Protein AF-A0A7S2YZD9-F1 (afdb_monomer)

Structure (mmCIF, N/CA/C/O backbone):
data_AF-A0A7S2YZD9-F1
#
_entry.id   AF-A0A7S2YZD9-F1
#
loop_
_atom_site.group_PDB
_atom_site.id
_atom_site.type_symbol
_atom_site.label_atom_id
_atom_site.label_alt_id
_atom_site.label_comp_id
_atom_site.label_asym_id
_atom_site.label_entity_id
_atom_site.label_seq_id
_atom_site.pdbx_PDB_ins_code
_atom_site.Cartn_x
_atom_site.Cartn_y
_atom_site.Cartn_z
_atom_site.occupancy
_atom_site.B_iso_or_equiv
_atom_site.auth_seq_id
_atom_site.auth_comp_id
_atom_site.auth_asym_id
_atom_site.auth_atom_id
_atom_site.pdbx_PDB_model_num
ATOM 1 N N . LEU A 1 1 ? 18.498 16.459 27.347 1.00 39.06 1 LEU A N 1
ATOM 2 C CA . LEU A 1 1 ? 18.143 15.159 27.969 1.00 39.06 1 LEU A CA 1
ATOM 3 C C . LEU A 1 1 ? 16.843 15.215 28.801 1.00 39.06 1 LEU A C 1
ATOM 5 O O . LEU A 1 1 ? 16.684 14.431 29.719 1.00 39.06 1 LEU A O 1
ATOM 9 N N . ALA A 1 2 ? 15.862 16.059 28.439 1.00 30.95 2 ALA A N 1
ATOM 10 C CA . ALA A 1 2 ? 14.564 16.155 29.134 1.00 30.95 2 ALA A CA 1
ATOM 11 C C . ALA A 1 2 ? 13.358 16.258 28.168 1.00 30.95 2 ALA A C 1
ATOM 13 O O . ALA A 1 2 ? 12.317 16.791 28.525 1.00 30.95 2 ALA A O 1
ATOM 14 N N . ALA A 1 3 ? 13.496 15.770 26.928 1.00 28.44 3 ALA A N 1
ATOM 15 C CA . ALA A 1 3 ? 12.469 15.896 25.880 1.00 28.44 3 ALA A CA 1
ATOM 16 C C . ALA A 1 3 ? 12.046 14.552 25.248 1.00 28.44 3 ALA A C 1
ATOM 18 O O . ALA A 1 3 ? 11.412 14.538 24.201 1.00 28.44 3 ALA A O 1
ATOM 19 N N . LEU A 1 4 ? 12.397 13.415 25.865 1.00 31.14 4 LEU A N 1
ATOM 20 C CA . LEU A 1 4 ? 12.072 12.069 25.360 1.00 31.14 4 LEU A CA 1
ATOM 21 C C . LEU A 1 4 ? 11.075 11.292 26.241 1.00 31.14 4 LEU A C 1
ATOM 23 O O . LEU A 1 4 ? 10.784 10.140 25.953 1.00 31.14 4 LEU A O 1
ATOM 27 N N . SER A 1 5 ? 10.468 11.924 27.252 1.00 29.39 5 SER A N 1
ATOM 28 C CA . SER A 1 5 ? 9.347 11.342 28.017 1.00 29.39 5 SER A CA 1
ATOM 29 C C . SER A 1 5 ? 7.982 11.469 27.310 1.00 29.39 5 SER A C 1
ATOM 31 O O . SER A 1 5 ? 6.953 11.090 27.866 1.00 29.39 5 SER A O 1
ATOM 33 N N . SER A 1 6 ? 7.938 11.985 26.076 1.00 37.53 6 SER A N 1
ATOM 34 C CA . SER A 1 6 ? 6.682 12.381 25.424 1.00 37.53 6 SER A CA 1
ATOM 35 C C . SER A 1 6 ? 5.881 11.237 24.788 1.00 37.53 6 SER A C 1
ATOM 37 O O . SER A 1 6 ? 4.717 11.448 24.458 1.00 37.53 6 SER A O 1
ATOM 39 N N . ALA A 1 7 ? 6.421 10.020 24.667 1.00 31.28 7 ALA A N 1
ATOM 40 C CA . ALA A 1 7 ? 5.633 8.880 24.178 1.00 31.28 7 ALA A CA 1
ATOM 41 C C . ALA A 1 7 ? 4.557 8.446 25.197 1.00 31.28 7 ALA A C 1
ATOM 43 O O . ALA A 1 7 ? 3.438 8.117 24.814 1.00 31.28 7 ALA A O 1
ATOM 44 N N . ALA A 1 8 ? 4.839 8.576 26.501 1.00 32.03 8 ALA A N 1
ATOM 45 C CA . ALA A 1 8 ? 3.837 8.421 27.560 1.00 32.03 8 ALA A CA 1
ATOM 46 C C . ALA A 1 8 ? 2.890 9.638 27.665 1.00 32.03 8 ALA A C 1
ATOM 48 O O . ALA A 1 8 ? 1.758 9.514 28.130 1.00 32.03 8 ALA A O 1
ATOM 49 N N . ALA A 1 9 ? 3.312 10.815 27.186 1.00 31.66 9 ALA A N 1
ATOM 50 C CA . ALA A 1 9 ? 2.505 12.038 27.220 1.00 31.66 9 ALA A CA 1
ATOM 51 C C . ALA A 1 9 ? 1.415 12.087 26.132 1.00 31.66 9 ALA A C 1
ATOM 53 O O . ALA A 1 9 ? 0.401 12.762 26.319 1.00 31.66 9 ALA A O 1
ATOM 54 N N . VAL A 1 10 ? 1.562 11.337 25.033 1.00 35.22 10 VAL A N 1
ATOM 55 C CA . VAL A 1 10 ? 0.494 11.197 24.023 1.00 35.22 10 VAL A CA 1
ATOM 56 C C . VAL A 1 10 ? -0.712 10.440 24.599 1.00 35.22 10 VAL A C 1
ATOM 58 O O . VAL A 1 10 ? -1.848 10.766 24.263 1.00 35.22 10 VAL A O 1
ATOM 61 N N . SER A 1 11 ? -0.496 9.548 25.575 1.00 30.84 11 SER A N 1
ATOM 62 C CA . SER A 1 11 ? -1.581 8.896 26.322 1.00 30.84 11 SER A CA 1
ATOM 63 C C . SER A 1 11 ? -2.265 9.811 27.353 1.00 30.84 11 SER A C 1
ATOM 65 O O . SER A 1 11 ? -3.359 9.484 27.802 1.00 30.84 11 SER A O 1
ATOM 67 N N . MET A 1 12 ? -1.670 10.955 27.725 1.00 30.03 12 MET A N 1
ATOM 68 C CA . MET A 1 12 ? -2.240 11.879 28.723 1.00 30.03 12 MET A CA 1
ATOM 69 C C . MET A 1 12 ? -2.881 13.142 28.128 1.00 30.03 12 MET A C 1
ATOM 71 O O . MET A 1 12 ? -3.693 13.782 28.792 1.00 30.03 12 MET A O 1
ATOM 75 N N . ARG A 1 13 ? -2.582 13.514 26.875 1.00 33.72 13 ARG A N 1
ATOM 76 C CA . ARG A 1 13 ? -3.140 14.741 26.266 1.00 33.72 13 ARG A CA 1
ATOM 77 C C . ARG A 1 13 ? -4.522 14.599 25.627 1.00 33.72 13 ARG A C 1
ATOM 79 O O . ARG A 1 13 ? -5.143 15.617 25.339 1.00 33.72 13 ARG A O 1
ATOM 86 N N . PHE A 1 14 ? -5.046 13.384 25.476 1.00 33.19 14 PHE A N 1
ATOM 87 C CA . PHE A 1 14 ? -6.442 13.186 25.061 1.00 33.19 14 PHE A CA 1
ATOM 88 C C . PHE A 1 14 ? -7.464 13.454 26.185 1.00 33.19 14 PHE A C 1
ATOM 90 O O . PHE A 1 14 ? -8.651 13.561 25.902 1.00 33.19 14 PHE A O 1
ATOM 97 N N . GLY A 1 15 ? -7.021 13.625 27.438 1.00 33.16 15 GLY A N 1
ATOM 98 C CA . GLY A 1 15 ? -7.896 13.841 28.598 1.00 33.16 15 GLY A CA 1
ATOM 99 C C . GLY A 1 15 ? -8.277 15.296 28.912 1.00 33.16 15 GLY A C 1
ATOM 100 O O . GLY A 1 15 ? -8.930 15.525 29.923 1.00 33.16 15 GLY A O 1
ATOM 101 N N . GLN A 1 16 ? -7.867 16.290 28.111 1.00 32.25 16 GLN A N 1
ATOM 102 C CA . GLN A 1 16 ? -8.064 17.718 28.446 1.00 32.25 16 GLN A CA 1
ATOM 103 C C . GLN A 1 16 ? -8.874 18.536 27.428 1.00 32.25 16 GLN A C 1
ATOM 105 O O . GLN A 1 16 ? -8.930 19.760 27.532 1.00 32.25 16 GLN A O 1
ATOM 110 N N . LEU A 1 17 ? -9.560 17.894 26.480 1.00 34.31 17 LEU A N 1
ATOM 111 C CA . LEU A 1 17 ? -10.525 18.578 25.616 1.00 34.31 17 LEU A CA 1
ATOM 112 C C . LEU A 1 17 ? -11.953 18.143 25.977 1.00 34.31 17 LEU A C 1
ATOM 114 O O . LEU A 1 17 ? -12.370 17.041 25.646 1.00 34.31 17 LEU A O 1
ATOM 118 N N . ALA A 1 18 ? -12.674 19.070 26.618 1.00 37.78 18 ALA A N 1
ATOM 119 C CA . ALA A 1 18 ? -14.101 19.063 26.969 1.00 37.78 18 ALA A CA 1
ATOM 120 C C . ALA A 1 18 ? -14.547 18.126 28.129 1.00 37.78 18 ALA A C 1
ATOM 122 O O . ALA A 1 18 ? -14.539 16.906 27.979 1.00 37.78 18 ALA A O 1
ATOM 123 N N . PRO A 1 19 ? -15.047 18.670 29.262 1.00 39.00 19 PRO A N 1
ATOM 124 C CA . PRO A 1 19 ? -15.543 17.878 30.396 1.00 39.00 19 PRO A CA 1
ATOM 125 C C . PRO A 1 19 ? -16.919 17.206 30.179 1.00 39.00 19 PRO A C 1
ATOM 127 O O . PRO A 1 19 ? -17.473 16.658 31.124 1.00 39.00 19 PRO A O 1
ATOM 130 N N . GLU A 1 20 ? -17.473 17.187 28.959 1.00 39.94 20 GLU A N 1
ATOM 131 C CA . GLU A 1 20 ? -18.810 16.618 28.682 1.00 39.94 20 GLU A CA 1
ATOM 132 C C . GLU A 1 20 ? -18.811 15.223 28.015 1.00 39.94 20 GLU A C 1
ATOM 134 O O . GLU A 1 20 ? -19.871 14.721 27.650 1.00 39.94 20 GLU A O 1
ATOM 139 N N . MET A 1 21 ? -17.662 14.550 27.851 1.00 43.28 21 MET A N 1
ATOM 140 C CA . MET A 1 21 ? -17.594 13.239 27.161 1.00 43.28 21 MET A CA 1
ATOM 141 C C . MET A 1 21 ? -17.029 12.063 27.980 1.00 43.28 21 MET A C 1
ATOM 143 O O . MET A 1 21 ? -16.887 10.964 27.440 1.00 43.28 21 MET A O 1
ATOM 147 N N . THR A 1 22 ? -16.747 12.236 29.273 1.00 43.38 22 THR A N 1
ATOM 148 C CA . THR A 1 22 ? -16.052 11.227 30.100 1.00 43.38 22 THR A CA 1
ATOM 149 C C . THR A 1 22 ? -16.822 9.910 30.261 1.00 43.38 22 THR A C 1
ATOM 151 O O . THR A 1 22 ? -16.211 8.846 30.216 1.00 43.38 22 THR A O 1
ATOM 154 N N . SER A 1 23 ? -18.160 9.934 30.302 1.00 49.75 23 SER A N 1
ATOM 155 C CA . SER A 1 23 ? -18.959 8.710 30.496 1.00 49.75 23 SER A CA 1
ATOM 156 C C . SER A 1 23 ? -18.876 7.704 29.337 1.00 49.75 23 SER A C 1
ATOM 158 O O . SER A 1 23 ? -18.987 6.500 29.561 1.00 49.75 23 SER A O 1
ATOM 160 N N . ASN A 1 24 ? -18.635 8.163 28.102 1.00 49.75 24 ASN A N 1
ATOM 161 C CA . ASN A 1 24 ? -18.486 7.275 26.941 1.00 49.75 24 ASN A CA 1
ATOM 162 C C . ASN A 1 24 ? -17.062 6.721 26.793 1.00 49.75 24 ASN A C 1
ATOM 164 O O . ASN A 1 24 ? -16.889 5.625 26.261 1.00 49.75 24 ASN A O 1
ATOM 168 N N . VAL A 1 25 ? -16.048 7.455 27.263 1.00 51.41 25 VAL A N 1
ATOM 169 C CA . VAL A 1 25 ? -14.645 7.012 27.207 1.00 51.41 25 VAL A CA 1
ATOM 170 C C . VAL A 1 25 ? -14.402 5.892 28.215 1.00 51.41 25 VAL A C 1
ATOM 172 O O . VAL A 1 25 ? -13.772 4.894 27.871 1.00 51.41 25 VAL A O 1
ATOM 175 N N . ASP A 1 26 ? -14.985 5.993 29.411 1.00 44.75 26 ASP A N 1
ATOM 176 C CA . ASP A 1 26 ? -14.902 4.937 30.423 1.00 44.75 26 ASP A CA 1
ATOM 177 C C . ASP A 1 26 ? -15.651 3.666 29.984 1.00 44.75 26 ASP A C 1
ATOM 179 O O . ASP A 1 26 ? -15.150 2.556 30.165 1.00 44.75 26 ASP A O 1
ATOM 183 N N . ALA A 1 27 ? -16.793 3.809 29.297 1.00 49.69 27 ALA A N 1
ATOM 184 C CA . ALA A 1 27 ? -17.521 2.684 28.706 1.00 49.69 27 ALA A CA 1
ATOM 185 C C . ALA A 1 27 ? -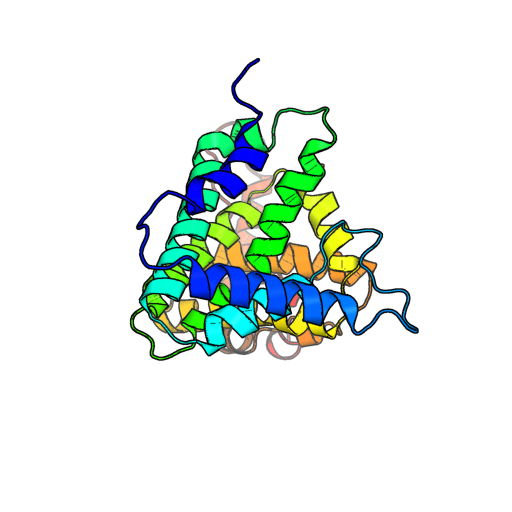16.754 2.017 27.545 1.00 49.69 27 ALA A C 1
ATOM 187 O O . ALA A 1 27 ? -16.753 0.788 27.427 1.00 49.69 27 ALA A O 1
ATOM 188 N N . MET A 1 28 ? -16.059 2.799 26.709 1.00 49.81 28 MET A N 1
ATOM 189 C CA . MET A 1 28 ? -15.177 2.263 25.664 1.00 49.81 28 MET A CA 1
ATOM 190 C C . MET A 1 28 ? -13.954 1.557 26.264 1.00 49.81 28 MET A C 1
ATOM 192 O O . MET A 1 28 ? -13.648 0.442 25.847 1.00 49.81 28 MET A O 1
ATOM 196 N N . ASN A 1 29 ? -13.303 2.138 27.276 1.00 49.22 29 ASN A N 1
ATOM 197 C CA . ASN A 1 29 ? -12.156 1.525 27.956 1.00 49.22 29 ASN A CA 1
ATOM 198 C C . ASN A 1 29 ? -12.538 0.223 28.677 1.00 49.22 29 ASN A C 1
ATOM 200 O O . ASN A 1 29 ? -11.794 -0.761 28.612 1.00 49.22 29 ASN A O 1
ATOM 204 N N . ALA A 1 30 ? -13.715 0.182 29.307 1.00 51.62 30 ALA A N 1
ATOM 205 C CA . ALA A 1 30 ? -14.252 -1.025 29.927 1.00 51.62 30 ALA A CA 1
ATOM 206 C C . ALA A 1 30 ? -14.586 -2.105 28.884 1.00 51.62 30 ALA A C 1
ATOM 208 O O . ALA A 1 30 ? -14.274 -3.275 29.093 1.00 51.62 30 ALA A O 1
ATOM 209 N N . SER A 1 31 ? -15.144 -1.718 27.732 1.00 51.41 31 SER A N 1
ATOM 210 C CA . SER A 1 31 ? -15.468 -2.648 26.639 1.00 51.41 31 SER A CA 1
ATOM 211 C C . SER A 1 31 ? -14.214 -3.237 25.984 1.00 51.41 31 SER A C 1
ATOM 213 O O . SER A 1 31 ? -14.160 -4.439 25.732 1.00 51.41 31 SER A O 1
ATOM 215 N N . VAL A 1 32 ? -13.176 -2.422 25.766 1.00 52.53 32 VAL A N 1
ATOM 216 C CA . VAL A 1 32 ? -11.876 -2.877 25.238 1.00 52.53 32 VAL A CA 1
ATOM 217 C C . VAL A 1 32 ? -11.183 -3.819 26.232 1.00 52.53 32 VAL A C 1
ATOM 219 O O . VAL A 1 32 ? -10.687 -4.872 25.833 1.00 52.53 32 VAL A O 1
ATOM 222 N N . SER A 1 33 ? -11.222 -3.501 27.530 1.00 48.00 33 SER A N 1
ATOM 223 C CA . SER A 1 33 ? -10.643 -4.351 28.582 1.00 48.00 33 SER A CA 1
ATOM 224 C C . S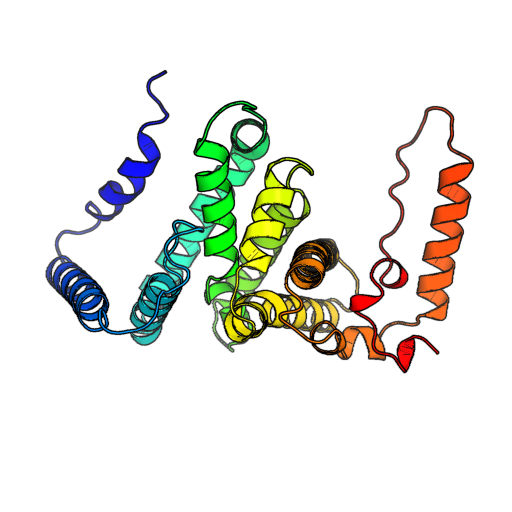ER A 1 33 ? -11.403 -5.676 28.753 1.00 48.00 33 SER A C 1
ATOM 226 O O . SER A 1 33 ? -10.787 -6.723 28.943 1.00 48.00 33 SER A O 1
ATOM 228 N N . ALA A 1 34 ? -12.734 -5.665 28.625 1.00 49.09 34 ALA A N 1
ATOM 229 C CA . ALA A 1 34 ? -13.567 -6.867 28.708 1.00 49.09 34 ALA A CA 1
ATOM 230 C C . ALA A 1 34 ? -13.411 -7.793 27.484 1.00 49.09 34 ALA A C 1
ATOM 232 O O . ALA A 1 34 ? -13.415 -9.019 27.631 1.00 49.09 34 ALA A O 1
ATOM 233 N N . LEU A 1 35 ? -13.215 -7.230 26.284 1.00 47.00 35 LEU A N 1
ATOM 234 C CA . LEU A 1 35 ? -12.892 -8.014 25.086 1.00 47.00 35 LEU A CA 1
ATOM 235 C C . LEU A 1 35 ? -11.493 -8.643 25.159 1.00 47.00 35 LEU A C 1
ATOM 237 O O . LEU A 1 35 ? -11.314 -9.767 24.693 1.00 47.00 35 LEU A O 1
ATOM 241 N N . ALA A 1 36 ? -10.517 -7.961 25.765 1.00 45.91 36 ALA A N 1
ATOM 242 C CA . ALA A 1 36 ? -9.172 -8.505 25.959 1.00 45.91 36 ALA A CA 1
ATOM 243 C C . ALA A 1 36 ? -9.145 -9.667 26.976 1.00 45.91 36 ALA A C 1
ATOM 245 O O . ALA A 1 36 ? -8.354 -10.598 26.838 1.00 45.91 36 ALA A O 1
ATOM 246 N N . ALA A 1 37 ? -10.038 -9.655 27.971 1.00 44.31 37 ALA A N 1
ATOM 247 C CA . ALA A 1 37 ? -10.071 -10.654 29.039 1.00 44.31 37 ALA A CA 1
ATOM 248 C C . ALA A 1 37 ? -10.767 -11.983 28.667 1.00 44.31 37 ALA A C 1
ATOM 250 O O . ALA A 1 37 ? -10.589 -12.980 29.363 1.00 44.31 37 ALA A O 1
ATOM 251 N N . THR A 1 38 ? -11.550 -12.046 27.583 1.00 42.81 38 THR A N 1
ATOM 252 C CA . THR A 1 38 ? -12.466 -13.179 27.315 1.00 42.81 38 THR A CA 1
ATOM 253 C C . THR A 1 38 ? -11.932 -14.281 26.385 1.00 42.81 38 THR A C 1
ATOM 255 O O . THR A 1 38 ? -12.660 -15.230 26.100 1.00 42.81 38 THR A O 1
ATOM 258 N N . LYS A 1 39 ? -10.666 -14.246 25.938 1.00 46.09 39 LYS A N 1
ATOM 259 C CA . LYS A 1 39 ? -10.088 -15.293 25.056 1.00 46.09 39 LYS A CA 1
ATOM 260 C C . LYS A 1 39 ? -8.675 -15.755 25.444 1.00 46.09 39 LYS A C 1
ATOM 262 O O . LYS A 1 39 ? -7.825 -15.955 24.583 1.00 46.09 39 LYS A O 1
ATOM 267 N N . SER A 1 40 ? -8.432 -15.979 26.734 1.00 39.59 40 SER A N 1
ATOM 268 C CA . SER A 1 40 ? -7.216 -16.652 27.225 1.00 39.59 40 SER A CA 1
ATOM 269 C C . SER A 1 40 ? -7.491 -18.133 27.511 1.00 39.59 40 SER A C 1
ATOM 271 O O . SER A 1 40 ? -7.563 -18.574 28.655 1.00 39.59 40 SER A O 1
ATOM 273 N N . SER A 1 41 ? -7.729 -18.909 26.456 1.00 39.50 41 SER A N 1
ATOM 274 C CA . SER A 1 41 ? -7.761 -20.370 26.538 1.00 39.50 41 SER A CA 1
ATOM 275 C C . SER A 1 41 ? -7.520 -20.947 25.145 1.00 39.50 41 SER A C 1
ATOM 277 O O . SER A 1 41 ? -8.394 -20.894 24.287 1.00 39.50 41 SER A O 1
ATOM 279 N N . HIS A 1 42 ? -6.309 -21.471 24.947 1.00 39.00 42 HIS A N 1
ATOM 280 C CA . HIS A 1 42 ? -5.850 -22.256 23.792 1.00 39.00 42 HIS A CA 1
ATOM 281 C C . HIS A 1 42 ? -5.599 -21.488 22.486 1.00 39.00 42 HIS A C 1
ATOM 283 O O . HIS A 1 42 ? -6.446 -21.343 21.611 1.00 39.00 42 HIS A O 1
ATOM 289 N N . GLY A 1 43 ? -4.344 -21.070 22.347 1.00 39.41 43 GLY A N 1
ATOM 290 C CA . GLY A 1 43 ? -3.734 -20.577 21.121 1.00 39.41 43 GLY A CA 1
ATOM 291 C C . GLY A 1 43 ? -2.543 -19.726 21.514 1.00 39.41 43 GLY A C 1
ATOM 292 O O . GLY A 1 43 ? -2.731 -18.621 22.010 1.00 39.41 43 GLY A O 1
ATOM 293 N N . SER A 1 44 ? -1.327 -20.251 21.369 1.00 42.53 44 SER A N 1
ATOM 294 C CA . SER A 1 44 ? -0.102 -19.460 21.486 1.00 42.53 44 SER A CA 1
ATOM 295 C C . SER A 1 44 ? -0.131 -18.423 20.361 1.00 42.53 44 SER A C 1
ATOM 297 O O . SER A 1 44 ? 0.249 -18.698 19.229 1.00 42.53 44 SER A O 1
ATOM 299 N N . THR A 1 45 ? -0.753 -17.277 20.629 1.00 45.34 45 THR A N 1
ATOM 300 C CA . THR A 1 45 ? -0.922 -16.203 19.658 1.00 45.34 45 THR A CA 1
ATOM 301 C C . THR A 1 45 ? 0.406 -15.480 19.502 1.00 45.34 45 THR A C 1
ATOM 303 O O . THR A 1 45 ? 1.135 -15.314 20.478 1.00 45.34 45 THR A O 1
ATOM 306 N N . ALA A 1 46 ? 0.704 -15.012 18.292 1.00 49.25 46 ALA A N 1
ATOM 307 C CA . ALA A 1 46 ? 1.899 -14.263 17.890 1.00 49.25 46 ALA A CA 1
ATOM 308 C C . ALA A 1 46 ? 2.162 -12.938 18.661 1.00 49.25 46 ALA A C 1
ATOM 310 O O . ALA A 1 46 ? 2.940 -12.090 18.232 1.00 49.25 46 ALA A O 1
ATOM 311 N N . THR A 1 47 ? 1.536 -12.742 19.824 1.00 50.00 47 THR A N 1
ATOM 312 C CA . THR A 1 47 ? 1.672 -11.591 20.721 1.00 50.00 47 THR A CA 1
ATOM 313 C C . THR A 1 47 ? 3.070 -11.473 21.342 1.00 50.00 47 THR A C 1
ATOM 315 O O . THR A 1 47 ? 3.476 -10.370 21.705 1.00 50.00 47 THR A O 1
ATOM 318 N N . GLY A 1 48 ? 3.836 -12.568 21.440 1.00 52.84 48 GLY A N 1
ATOM 319 C CA . GLY A 1 48 ? 5.122 -12.589 22.153 1.00 52.84 48 GLY A CA 1
ATOM 320 C C . GLY A 1 48 ? 6.320 -11.978 21.412 1.00 52.84 48 GLY A C 1
ATOM 321 O O . GLY A 1 48 ? 7.170 -11.361 22.048 1.00 52.84 48 GLY A O 1
ATOM 322 N N . ALA A 1 49 ? 6.410 -12.123 20.085 1.00 57.56 49 ALA A N 1
ATOM 323 C CA . ALA A 1 49 ? 7.619 -11.742 19.338 1.00 57.56 49 ALA A CA 1
ATOM 324 C C . ALA A 1 49 ? 7.619 -10.269 18.889 1.00 57.56 49 ALA A C 1
ATOM 326 O O . ALA A 1 49 ? 8.656 -9.598 18.876 1.00 57.56 49 ALA A O 1
ATOM 327 N N . LEU A 1 50 ? 6.435 -9.742 18.573 1.00 66.94 50 LEU A N 1
ATOM 328 C CA . LEU A 1 50 ? 6.275 -8.440 17.929 1.00 66.94 50 LEU A CA 1
ATOM 329 C C . LEU A 1 50 ? 5.993 -7.306 18.912 1.00 66.94 50 LEU A C 1
ATOM 331 O O . LEU A 1 50 ? 6.245 -6.148 18.582 1.00 66.94 50 LEU A O 1
ATOM 335 N N . GLY A 1 51 ? 5.511 -7.615 20.120 1.00 75.94 51 GLY A N 1
ATOM 336 C CA . GLY A 1 51 ? 5.110 -6.616 21.116 1.00 75.94 51 GLY A CA 1
ATOM 337 C C . GLY A 1 51 ? 3.898 -5.776 20.696 1.00 75.94 51 GLY A C 1
ATOM 338 O O . GLY A 1 51 ? 3.673 -4.710 21.265 1.00 75.94 51 GLY A O 1
ATOM 339 N N . VAL A 1 52 ? 3.143 -6.227 19.689 1.00 78.75 52 VAL A N 1
ATOM 340 C CA . VAL A 1 52 ? 1.913 -5.592 19.205 1.00 78.75 52 VAL A CA 1
ATOM 341 C C . VAL A 1 52 ? 0.832 -6.662 19.103 1.00 78.75 52 VAL A C 1
ATOM 343 O O . VAL A 1 52 ? 1.013 -7.667 18.419 1.00 78.75 52 VAL A O 1
ATOM 346 N N . ASP A 1 53 ? -0.295 -6.444 19.777 1.00 83.75 53 ASP A N 1
ATOM 347 C CA . ASP A 1 53 ? -1.476 -7.294 19.643 1.00 83.75 53 ASP A CA 1
ATOM 348 C C . ASP A 1 53 ? -2.356 -6.777 18.498 1.00 83.75 53 ASP A C 1
ATOM 350 O O . ASP A 1 53 ? -3.165 -5.861 18.662 1.00 83.75 53 ASP A O 1
ATOM 354 N N . PHE A 1 54 ? -2.193 -7.363 17.312 1.00 76.75 54 PHE A N 1
ATOM 355 C CA . PHE A 1 54 ? -2.963 -6.963 16.133 1.00 76.75 54 PHE A CA 1
ATOM 356 C C . PHE A 1 54 ? -4.456 -7.265 16.249 1.00 76.75 54 PHE A C 1
ATOM 358 O O . PHE A 1 54 ? -5.262 -6.559 15.645 1.00 76.75 54 PHE A O 1
ATOM 365 N N . ARG A 1 55 ? -4.853 -8.253 17.062 1.00 81.62 55 ARG A N 1
ATOM 366 C CA . ARG A 1 55 ? -6.274 -8.514 17.326 1.00 81.62 55 ARG A CA 1
ATOM 367 C C . ARG A 1 55 ? -6.868 -7.389 18.164 1.00 81.62 55 ARG A C 1
ATOM 369 O O . ARG A 1 55 ? -7.982 -6.953 17.883 1.00 81.62 55 ARG A O 1
ATOM 376 N N . ALA A 1 56 ? -6.119 -6.877 19.140 1.00 85.44 56 ALA A N 1
ATOM 377 C CA . ALA A 1 56 ? -6.525 -5.705 19.910 1.00 85.44 56 ALA A CA 1
ATOM 378 C C . ALA A 1 56 ? -6.588 -4.438 19.040 1.00 85.44 56 ALA A C 1
ATOM 380 O O . ALA A 1 56 ? -7.560 -3.688 19.131 1.00 85.44 56 ALA A O 1
ATOM 381 N N . VAL A 1 57 ? -5.609 -4.225 18.151 1.00 83.94 57 VAL A N 1
ATOM 382 C CA . VAL A 1 57 ? -5.627 -3.111 17.182 1.00 83.94 57 VAL A CA 1
ATOM 383 C C . VAL A 1 57 ? -6.855 -3.204 16.272 1.00 83.94 57 VAL A C 1
ATOM 385 O O . VAL A 1 57 ? -7.567 -2.218 16.077 1.00 83.94 57 VAL A O 1
ATOM 388 N N . GLU A 1 58 ? -7.158 -4.394 15.754 1.00 81.94 58 GLU A N 1
ATOM 389 C CA . GLU A 1 58 ? -8.342 -4.622 14.931 1.00 81.94 58 GLU A CA 1
ATOM 390 C C . GLU A 1 58 ? -9.637 -4.371 15.713 1.00 81.94 58 GLU A C 1
ATOM 392 O O . GLU A 1 58 ? -10.529 -3.682 15.217 1.00 81.94 58 GLU A O 1
ATOM 397 N N . ALA A 1 59 ? -9.748 -4.904 16.932 1.00 86.56 59 ALA A N 1
ATOM 398 C CA . ALA A 1 59 ? -10.910 -4.700 17.790 1.00 86.56 59 ALA A CA 1
ATOM 399 C C . ALA A 1 59 ? -11.123 -3.212 18.099 1.00 86.56 59 ALA A C 1
ATOM 401 O O . ALA A 1 59 ? -12.255 -2.732 18.021 1.00 86.56 59 ALA A O 1
ATOM 402 N N . PHE A 1 60 ? -10.042 -2.471 18.365 1.00 88.19 60 PHE A N 1
ATOM 403 C CA . PHE A 1 60 ? -10.077 -1.024 18.561 1.00 88.19 60 PHE A CA 1
ATOM 404 C C . PHE A 1 60 ? -10.652 -0.312 17.337 1.00 88.19 60 PHE A C 1
ATOM 406 O O . PHE A 1 60 ? -11.636 0.419 17.458 1.00 88.19 60 PHE A O 1
ATOM 413 N N . TYR A 1 61 ? -10.104 -0.555 16.143 1.00 86.06 61 TYR A N 1
ATOM 414 C CA . TYR A 1 61 ? -10.608 0.112 14.947 1.00 86.06 61 TYR A CA 1
ATOM 415 C C . TYR A 1 61 ? -12.027 -0.324 14.585 1.00 86.06 61 TYR A C 1
ATOM 417 O O . TYR A 1 61 ? -12.821 0.523 14.188 1.00 86.06 61 TYR A O 1
ATOM 425 N N . LYS A 1 62 ? -12.388 -1.603 14.748 1.00 86.25 62 LYS A N 1
ATOM 426 C CA . LYS A 1 62 ? -13.770 -2.069 14.549 1.00 86.25 62 LYS A CA 1
ATOM 427 C C . LYS A 1 62 ? -14.728 -1.342 15.486 1.00 86.25 62 LYS A C 1
ATOM 429 O O . LYS A 1 62 ? -15.746 -0.839 15.022 1.00 86.25 62 LYS A O 1
ATOM 434 N N . ALA A 1 63 ? -14.389 -1.222 16.770 1.00 88.19 63 ALA A N 1
ATOM 435 C CA . ALA A 1 63 ? -15.200 -0.490 17.737 1.00 88.19 63 ALA A CA 1
ATOM 436 C C . ALA A 1 63 ? -15.334 0.988 17.342 1.00 88.19 63 ALA A C 1
ATOM 438 O O . ALA A 1 63 ? -16.448 1.494 17.224 1.00 88.19 63 ALA A O 1
ATOM 439 N N . VAL A 1 64 ? -14.219 1.657 17.039 1.00 85.69 64 VAL A N 1
ATOM 440 C CA . VAL A 1 64 ? -14.201 3.072 16.642 1.00 85.69 64 VAL A CA 1
ATOM 441 C C . VAL A 1 64 ? -15.010 3.311 15.365 1.00 85.69 64 VAL A C 1
ATOM 443 O O . VAL A 1 64 ? -15.878 4.184 15.344 1.00 85.69 64 VAL A O 1
ATOM 446 N N . LEU A 1 65 ? -14.780 2.516 14.319 1.00 84.25 65 LEU A N 1
ATOM 447 C CA . LEU A 1 65 ? -15.444 2.672 13.025 1.00 84.25 65 LEU A CA 1
ATOM 448 C C . LEU A 1 65 ? -16.919 2.264 13.069 1.00 84.25 65 LEU A C 1
ATOM 450 O O . LEU A 1 65 ? -17.720 2.898 12.393 1.00 84.25 65 LEU A O 1
ATOM 454 N N . SER A 1 66 ? -17.310 1.300 13.912 1.00 87.31 66 SER A N 1
ATOM 455 C CA . SER A 1 66 ? -18.719 0.903 14.073 1.00 87.31 66 SER A CA 1
ATOM 456 C C . SER A 1 66 ? -19.612 2.024 14.609 1.00 87.31 66 SER A C 1
ATOM 458 O O . SER A 1 66 ? -20.808 2.044 14.329 1.00 87.31 66 SER A O 1
ATOM 460 N N . THR A 1 67 ? -19.043 2.996 15.332 1.00 83.75 67 THR A N 1
ATOM 461 C CA . THR A 1 67 ? -19.806 4.162 15.800 1.00 83.75 67 THR A CA 1
ATOM 462 C C . THR A 1 67 ? -20.145 5.144 14.675 1.00 83.75 67 THR A C 1
ATOM 464 O O . THR A 1 67 ? -21.021 5.985 14.867 1.00 83.75 67 THR A O 1
ATOM 467 N N . TYR A 1 68 ? -19.450 5.065 13.527 1.00 73.44 68 TYR A N 1
ATOM 468 C CA . TYR A 1 68 ? -19.606 5.906 12.328 1.00 73.44 68 TYR A CA 1
ATOM 469 C C . TYR A 1 68 ? -19.724 7.420 12.580 1.00 73.44 68 TYR A C 1
ATOM 471 O O . TYR A 1 68 ? -20.218 8.175 11.743 1.00 73.44 68 TYR A O 1
ATOM 479 N N . ARG A 1 69 ? -19.230 7.918 13.719 1.00 85.69 69 ARG A N 1
ATOM 480 C CA . ARG A 1 69 ? -19.220 9.355 13.995 1.00 85.69 69 ARG A CA 1
ATOM 481 C C . ARG A 1 69 ? -18.085 9.995 13.206 1.00 85.69 69 ARG A C 1
ATOM 483 O O . ARG A 1 69 ? -16.919 9.820 13.550 1.00 85.69 69 ARG A O 1
ATOM 490 N N . GLU A 1 70 ? -18.428 10.793 12.196 1.00 84.12 70 GLU A N 1
ATOM 491 C CA . GLU A 1 70 ? -17.468 11.501 11.330 1.00 84.12 70 GLU A CA 1
ATOM 492 C C . GLU A 1 70 ? -16.409 12.268 12.138 1.00 84.12 70 GLU A C 1
ATOM 494 O O . GLU A 1 70 ? -15.226 12.217 11.817 1.00 84.12 70 GLU A O 1
ATOM 499 N N . LYS A 1 71 ? -16.803 12.883 13.263 1.00 88.81 71 LYS A N 1
ATOM 500 C CA . LYS A 1 71 ? -15.883 13.572 14.184 1.00 88.81 71 LYS A CA 1
ATOM 501 C C . LYS A 1 71 ? -14.805 12.653 14.768 1.00 88.81 71 LYS A C 1
ATOM 503 O O . LYS A 1 71 ? -13.668 13.084 14.925 1.00 88.81 71 LYS A O 1
ATOM 508 N N . VAL A 1 72 ? -15.151 11.406 15.089 1.00 88.31 72 VAL A N 1
ATOM 509 C CA . VAL A 1 72 ? -14.213 10.423 15.651 1.00 88.31 72 VAL A CA 1
ATOM 510 C C . VAL A 1 72 ? -13.238 9.963 14.572 1.00 88.31 72 VAL A C 1
ATOM 512 O O . VAL A 1 72 ? -12.033 9.959 14.805 1.00 88.31 72 VAL A O 1
ATOM 515 N N . VAL A 1 73 ? -13.739 9.662 13.370 1.00 84.88 73 VAL A N 1
ATOM 516 C CA . VAL A 1 73 ? -12.887 9.308 12.223 1.00 84.88 73 VAL A CA 1
ATOM 517 C C . VAL A 1 73 ? -11.950 10.466 11.876 1.00 84.88 73 VAL A C 1
ATOM 519 O O . VAL A 1 73 ? -10.753 10.257 11.713 1.00 84.88 73 VAL A O 1
ATOM 522 N N . HIS A 1 74 ? -12.452 11.700 11.853 1.00 87.00 74 HIS A N 1
ATOM 523 C CA . HIS A 1 74 ? -11.639 12.889 11.612 1.00 87.00 74 HIS A CA 1
ATOM 524 C C . HIS A 1 74 ? -10.563 13.089 12.691 1.00 87.00 74 HIS A C 1
ATOM 526 O O . HIS A 1 74 ? -9.415 13.398 12.366 1.00 87.00 74 HIS A O 1
ATOM 532 N N . ALA A 1 75 ? -10.899 12.897 13.971 1.00 90.62 75 ALA A N 1
ATOM 533 C CA . ALA A 1 75 ? -9.935 12.978 15.068 1.00 90.62 75 ALA A CA 1
ATOM 534 C C . ALA A 1 75 ? -8.845 11.902 14.946 1.00 90.62 75 ALA A C 1
ATOM 536 O O . ALA A 1 75 ? -7.667 12.196 15.142 1.00 90.62 75 ALA A O 1
ATOM 537 N N . LEU A 1 76 ? -9.224 10.685 14.553 1.00 89.69 76 LEU A N 1
ATOM 538 C CA . LEU A 1 76 ? -8.305 9.575 14.326 1.00 89.69 76 LEU A CA 1
ATOM 539 C C . LEU A 1 76 ? -7.364 9.849 13.142 1.00 89.69 76 LEU A C 1
ATOM 541 O O . LEU A 1 76 ? -6.150 9.732 13.291 1.00 89.69 76 LEU A O 1
ATOM 545 N N . VAL A 1 77 ? -7.899 10.291 11.999 1.00 88.88 77 VAL A N 1
ATOM 546 C CA . VAL A 1 77 ? -7.096 10.695 10.832 1.00 88.88 77 VAL A CA 1
ATOM 547 C C . VAL A 1 77 ? -6.155 11.850 11.188 1.00 88.88 77 VAL A C 1
ATOM 549 O O . VAL A 1 77 ? -4.980 11.816 10.830 1.00 88.88 77 VAL A O 1
ATOM 552 N N . SER A 1 78 ? -6.627 12.840 11.952 1.00 91.25 78 SER A N 1
ATOM 553 C CA . SER A 1 78 ? -5.789 13.947 12.439 1.00 91.25 78 SER A CA 1
ATOM 554 C C . SER A 1 78 ? -4.677 13.458 13.371 1.00 91.25 78 SER A C 1
ATOM 556 O O . SER A 1 78 ? -3.550 13.937 13.288 1.00 91.25 78 SER A O 1
ATOM 558 N N . GLY A 1 79 ? -4.967 12.482 14.235 1.00 92.25 79 GLY A N 1
ATOM 559 C CA . GLY A 1 79 ? -3.974 11.847 15.098 1.00 92.25 79 GLY A CA 1
ATOM 560 C C . GLY A 1 79 ? -2.886 11.132 14.297 1.00 92.25 79 GLY A C 1
ATOM 561 O O . GLY A 1 79 ? -1.704 11.378 14.525 1.00 92.25 79 GLY A O 1
ATOM 562 N N . ILE A 1 80 ? -3.275 10.321 13.307 1.00 91.75 80 ILE A N 1
ATOM 563 C CA . ILE A 1 80 ? -2.332 9.652 12.396 1.00 91.75 80 ILE A CA 1
ATOM 564 C C . ILE A 1 80 ? -1.491 10.675 11.633 1.00 91.75 80 ILE A C 1
ATOM 566 O O . ILE A 1 80 ? -0.270 10.540 11.574 1.00 91.75 80 ILE A O 1
ATOM 570 N N . LYS A 1 81 ? -2.121 11.731 11.108 1.00 92.88 81 LYS A N 1
ATOM 571 C CA . LYS A 1 81 ? -1.420 12.832 10.444 1.00 92.88 81 LYS A CA 1
ATOM 572 C C . LYS A 1 81 ? -0.357 13.441 11.358 1.00 92.88 81 LYS A C 1
ATOM 574 O O . LYS A 1 81 ? 0.784 13.571 10.935 1.00 92.88 81 LYS A O 1
ATOM 579 N N . ASN A 1 82 ? -0.700 13.762 12.605 1.00 94.38 82 ASN A N 1
ATOM 580 C CA . ASN A 1 82 ? 0.244 14.343 13.563 1.00 94.38 82 ASN A CA 1
ATOM 581 C C . ASN A 1 82 ? 1.427 13.407 13.853 1.00 94.38 82 ASN A C 1
ATOM 583 O O . ASN A 1 82 ? 2.561 13.874 13.931 1.00 94.38 82 ASN A O 1
ATOM 587 N N . ILE A 1 83 ? 1.176 12.098 13.971 1.00 93.19 83 ILE A N 1
ATOM 588 C CA . ILE A 1 83 ? 2.235 11.096 14.150 1.00 93.19 83 ILE A CA 1
ATOM 589 C C . ILE A 1 83 ? 3.156 11.072 12.924 1.00 93.19 83 ILE A C 1
ATOM 591 O O . ILE A 1 83 ? 4.375 11.101 13.074 1.00 93.19 83 ILE A O 1
ATOM 595 N N . MET A 1 84 ? 2.603 11.063 11.709 1.00 93.75 84 MET A N 1
ATOM 596 C CA . MET A 1 84 ? 3.408 11.078 10.482 1.00 93.75 84 MET A CA 1
ATOM 597 C C . MET A 1 84 ? 4.192 12.382 10.321 1.00 93.75 84 MET A C 1
ATOM 599 O O . MET A 1 84 ? 5.380 12.330 10.015 1.00 93.75 84 MET A O 1
ATOM 603 N N . ASP A 1 85 ? 3.582 13.536 10.608 1.00 93.81 85 ASP A N 1
ATOM 604 C CA . ASP A 1 85 ? 4.260 14.838 10.636 1.00 93.81 85 ASP A CA 1
ATOM 605 C C . ASP A 1 85 ? 5.443 14.819 11.621 1.00 93.81 85 ASP A C 1
ATOM 607 O O . ASP A 1 85 ? 6.515 15.354 11.332 1.00 93.81 85 ASP A O 1
ATOM 611 N N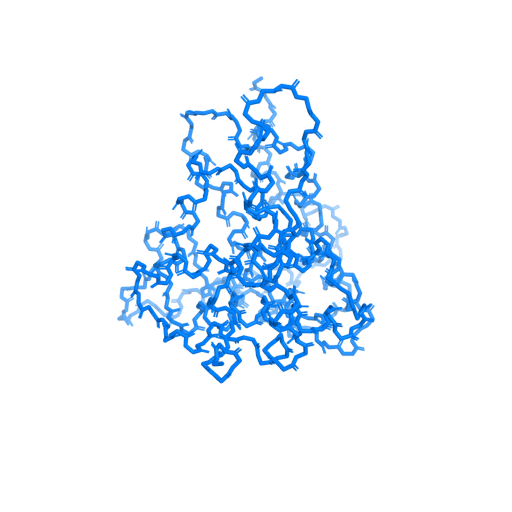 . GLU A 1 86 ? 5.272 14.206 12.796 1.00 92.56 86 GLU A N 1
ATOM 612 C CA . GLU A 1 86 ? 6.336 14.076 13.792 1.00 92.56 86 GLU A CA 1
ATOM 613 C C . GLU A 1 86 ? 7.468 13.160 13.308 1.00 92.56 86 GLU A C 1
ATOM 615 O O . GLU A 1 86 ? 8.643 13.511 13.476 1.00 92.56 86 GLU A O 1
ATOM 620 N N . ILE A 1 87 ? 7.134 12.031 12.672 1.00 91.00 87 ILE A N 1
ATOM 621 C CA . ILE A 1 87 ? 8.108 11.109 12.071 1.00 91.00 87 ILE A CA 1
ATOM 622 C C . ILE A 1 87 ? 8.886 11.809 10.953 1.00 91.00 87 ILE A C 1
ATOM 624 O O . ILE A 1 87 ? 10.112 11.737 10.944 1.00 91.00 87 ILE A O 1
ATOM 628 N N . GLU A 1 88 ? 8.215 12.523 10.047 1.00 91.19 88 GLU A N 1
ATOM 629 C CA . GLU A 1 88 ? 8.842 13.251 8.934 1.00 91.19 88 GLU A CA 1
ATOM 630 C C . GLU A 1 88 ? 9.784 14.352 9.438 1.00 91.19 88 GLU A C 1
ATOM 632 O O . GLU A 1 88 ? 10.958 14.396 9.061 1.00 91.19 88 GLU A O 1
ATOM 637 N N . ARG A 1 89 ? 9.315 15.209 10.357 1.00 91.50 89 ARG A N 1
ATOM 638 C CA . ARG A 1 89 ? 10.134 16.295 10.934 1.00 91.50 89 ARG A CA 1
ATOM 639 C C . ARG A 1 89 ? 11.370 15.767 11.642 1.00 91.50 89 ARG A C 1
ATOM 641 O O . ARG A 1 89 ? 12.420 16.409 11.635 1.00 91.50 89 ARG A O 1
ATOM 648 N N . ASN A 1 90 ? 11.246 14.602 12.267 1.00 88.12 90 ASN A N 1
ATOM 649 C CA . ASN A 1 90 ? 12.332 13.982 12.997 1.00 88.12 90 ASN A CA 1
ATOM 650 C C . ASN A 1 90 ? 13.014 12.867 12.212 1.00 88.12 90 ASN A C 1
ATOM 652 O O . ASN A 1 90 ? 13.839 12.199 12.814 1.00 88.12 90 ASN A O 1
ATOM 656 N N . TYR A 1 91 ? 12.771 12.681 10.910 1.00 85.00 91 TYR A N 1
ATOM 657 C CA . TYR A 1 91 ? 13.151 11.468 10.168 1.00 85.00 91 TYR A CA 1
ATOM 658 C C . TYR A 1 91 ? 14.603 11.029 10.406 1.00 85.00 91 TYR A C 1
ATOM 660 O O . TYR A 1 91 ? 14.881 9.890 10.786 1.00 85.00 91 TYR A O 1
ATOM 668 N N . ARG A 1 92 ? 15.545 11.977 10.298 1.00 82.25 92 ARG A N 1
ATOM 669 C CA . ARG A 1 92 ? 16.964 11.743 10.609 1.00 82.25 92 ARG A CA 1
ATOM 670 C C . ARG A 1 92 ? 17.169 11.284 12.052 1.00 82.25 92 ARG A C 1
ATOM 672 O O . ARG A 1 92 ? 17.785 10.258 12.280 1.00 82.25 92 ARG A O 1
ATOM 679 N N . ARG A 1 93 ? 16.609 11.980 13.040 1.00 81.50 93 ARG A N 1
ATOM 680 C CA . ARG A 1 93 ? 16.698 11.591 14.464 1.00 81.50 93 ARG A CA 1
ATOM 681 C C . ARG A 1 93 ? 15.935 10.303 14.776 1.00 81.50 93 ARG A C 1
ATOM 683 O O . ARG A 1 93 ? 16.288 9.570 15.698 1.00 81.50 93 ARG A O 1
ATOM 690 N N . PHE A 1 94 ? 14.879 10.040 14.019 1.00 75.69 94 PHE A N 1
ATOM 691 C CA . PHE A 1 94 ? 13.994 8.907 14.185 1.00 75.69 94 PHE A CA 1
ATOM 692 C C . PHE A 1 94 ? 14.713 7.617 13.772 1.00 75.69 94 PHE A C 1
ATOM 694 O O . PHE A 1 94 ? 14.594 6.617 14.480 1.00 75.69 94 PHE A O 1
ATOM 701 N N . PHE A 1 95 ? 15.555 7.674 12.729 1.00 75.88 95 PHE A N 1
ATOM 702 C CA . PHE A 1 95 ? 16.249 6.499 12.196 1.00 75.88 95 PHE A CA 1
ATOM 703 C C . PHE A 1 95 ? 17.795 6.488 12.319 1.00 75.88 95 PHE A C 1
ATOM 705 O O . PHE A 1 95 ? 18.388 5.420 12.200 1.00 75.88 95 PHE A O 1
ATOM 712 N N . GLN A 1 96 ? 18.483 7.601 12.611 1.00 71.56 96 GLN A N 1
ATOM 713 C CA . GLN A 1 96 ? 19.966 7.670 12.635 1.00 71.56 96 GLN A CA 1
ATOM 714 C C . GLN A 1 96 ? 20.616 7.556 14.030 1.00 71.56 96 GLN A C 1
ATOM 716 O O . GLN A 1 96 ? 21.838 7.478 14.117 1.00 71.56 96 GLN A O 1
ATOM 721 N N . SER A 1 97 ? 19.862 7.539 15.133 1.00 59.81 97 SER A N 1
ATOM 722 C CA . SER A 1 97 ? 20.431 7.388 16.490 1.00 59.81 97 SER A CA 1
ATOM 723 C C . SER A 1 97 ? 20.847 5.936 16.803 1.00 59.81 97 SER A C 1
ATOM 725 O O . SER A 1 97 ? 20.179 5.232 17.557 1.00 59.81 97 SER A O 1
ATOM 727 N N . GLY A 1 98 ? 21.951 5.508 16.182 1.00 51.44 98 GLY A N 1
ATOM 728 C CA . GLY A 1 98 ? 22.395 4.133 15.903 1.00 51.44 98 GLY A CA 1
ATOM 729 C C . GLY A 1 98 ? 22.680 3.144 17.037 1.00 51.44 98 GLY A C 1
ATOM 730 O O . GLY A 1 98 ? 23.542 2.294 16.838 1.00 51.44 98 GLY A O 1
ATOM 731 N N . SER A 1 99 ? 22.046 3.190 18.217 1.00 53.44 99 SER A N 1
ATOM 732 C CA . SER A 1 99 ? 22.438 2.249 19.296 1.00 53.44 99 SER A CA 1
ATOM 733 C C . SER A 1 99 ? 21.388 1.905 20.364 1.00 53.44 99 SER A C 1
ATOM 735 O O . SER A 1 99 ? 21.766 1.410 21.421 1.00 53.44 99 SER A O 1
ATOM 737 N N . GLN A 1 100 ? 20.091 2.168 20.166 1.00 58.53 100 GLN A N 1
ATOM 738 C CA . GLN A 1 100 ? 19.096 2.034 21.248 1.00 58.53 100 GLN A CA 1
ATOM 739 C C . GLN A 1 100 ? 17.962 1.036 20.921 1.00 58.53 100 GLN A C 1
ATOM 741 O O . GLN A 1 100 ? 17.496 1.003 19.780 1.00 58.53 100 GLN A O 1
ATOM 746 N N . PRO A 1 101 ? 17.433 0.282 21.910 1.00 61.88 101 PRO A N 1
ATOM 747 C CA . PRO A 1 101 ? 16.281 -0.624 21.744 1.00 61.88 101 PRO A CA 1
ATOM 748 C C . PRO A 1 101 ? 15.011 0.070 21.205 1.00 61.88 101 PRO A C 1
ATOM 750 O O . PRO A 1 101 ? 14.137 -0.586 20.631 1.00 61.88 101 PRO A O 1
ATOM 753 N N . MET A 1 102 ? 14.951 1.405 21.290 1.00 63.22 102 MET A N 1
ATOM 754 C CA . MET A 1 102 ? 13.878 2.253 20.755 1.00 63.22 102 MET A CA 1
ATOM 755 C C . MET A 1 102 ? 13.675 2.174 19.235 1.00 63.22 102 MET A C 1
ATOM 757 O O . MET A 1 102 ? 12.630 2.595 18.742 1.00 63.22 102 MET A O 1
ATOM 761 N N . TYR A 1 103 ? 14.631 1.635 18.469 1.00 71.25 103 TYR A N 1
ATOM 762 C CA . TYR A 1 103 ? 14.428 1.400 17.035 1.00 71.25 103 TYR A CA 1
ATOM 763 C C . TYR A 1 103 ? 13.234 0.502 16.753 1.00 71.25 103 TYR A C 1
ATOM 765 O O . TYR A 1 103 ? 12.464 0.759 15.827 1.00 71.25 103 TYR A O 1
ATOM 773 N N . SER A 1 104 ? 13.076 -0.531 17.576 1.00 77.19 104 SER A N 1
ATOM 774 C CA . SER A 1 104 ? 11.990 -1.480 17.412 1.00 77.19 104 SER A CA 1
ATOM 775 C C . SER A 1 104 ? 10.632 -0.796 17.619 1.00 77.19 104 SER A C 1
ATOM 777 O O . SER A 1 104 ? 9.755 -0.869 16.766 1.00 77.19 104 SER A O 1
ATOM 779 N N . GLU A 1 105 ? 10.480 -0.019 18.688 1.00 82.56 105 GLU A N 1
ATOM 780 C CA . GLU A 1 105 ? 9.246 0.712 18.995 1.00 82.56 105 GLU A CA 1
ATOM 781 C C . GLU A 1 105 ? 8.837 1.669 17.873 1.00 82.56 105 GLU A C 1
ATOM 783 O O . GLU A 1 105 ? 7.678 1.721 17.471 1.00 82.56 105 GLU A O 1
ATOM 788 N N . ARG A 1 106 ? 9.811 2.376 17.303 1.00 84.50 106 ARG A N 1
ATOM 789 C CA . ARG A 1 106 ? 9.604 3.322 16.206 1.00 84.50 106 ARG A CA 1
ATOM 790 C C . ARG A 1 106 ? 9.133 2.655 14.915 1.00 84.50 106 ARG A C 1
ATOM 792 O O . ARG A 1 106 ? 8.210 3.148 14.272 1.00 84.50 106 ARG A O 1
ATOM 799 N N . VAL A 1 107 ? 9.733 1.524 14.545 1.00 87.31 107 VAL A N 1
ATOM 800 C CA . VAL A 1 107 ? 9.300 0.749 13.369 1.00 87.31 107 VAL A CA 1
ATOM 801 C C . VAL A 1 107 ? 7.938 0.090 13.626 1.00 87.31 107 VAL A C 1
ATOM 803 O O . VAL A 1 107 ? 7.128 0.010 12.705 1.00 87.31 107 VAL A O 1
ATOM 806 N N . ARG A 1 108 ? 7.624 -0.296 14.874 1.00 88.88 108 ARG A N 1
ATOM 807 C CA . ARG A 1 108 ? 6.290 -0.808 15.244 1.00 88.88 108 ARG A CA 1
ATOM 808 C C . ARG A 1 108 ? 5.193 0.223 15.012 1.00 88.88 108 ARG A C 1
ATOM 810 O O . ARG A 1 108 ? 4.111 -0.162 14.590 1.00 88.88 108 ARG A O 1
ATOM 817 N N . VAL A 1 109 ? 5.458 1.513 15.231 1.00 90.69 109 VAL A N 1
ATOM 818 C CA . VAL A 1 109 ? 4.478 2.565 14.906 1.00 90.69 109 VAL A CA 1
ATOM 819 C C . VAL A 1 109 ? 4.119 2.515 13.422 1.00 90.69 109 VAL A C 1
ATOM 821 O O . VAL A 1 109 ? 2.940 2.475 13.091 1.00 90.69 109 VAL A O 1
ATOM 824 N N . LEU A 1 110 ? 5.108 2.436 12.527 1.00 91.75 110 LEU A N 1
ATOM 825 C CA . LEU A 1 110 ? 4.849 2.316 11.086 1.00 91.75 110 LEU A CA 1
ATOM 826 C C . LEU A 1 110 ? 4.102 1.029 10.736 1.00 91.75 110 LEU A C 1
ATOM 828 O O . LEU A 1 110 ? 3.205 1.052 9.900 1.00 91.75 110 LEU A O 1
ATOM 832 N N . LEU A 1 111 ? 4.431 -0.074 11.407 1.00 90.56 111 LEU A N 1
ATOM 833 C CA . LEU A 1 111 ? 3.738 -1.346 11.239 1.00 90.56 111 LEU A CA 1
ATOM 834 C C . LEU A 1 111 ? 2.254 -1.252 11.632 1.00 90.56 111 LEU A C 1
ATOM 836 O O . LEU A 1 111 ? 1.388 -1.712 10.895 1.00 90.56 111 LEU A O 1
ATOM 840 N N . VAL A 1 112 ? 1.949 -0.607 12.761 1.00 90.75 112 VAL A N 1
ATOM 841 C CA . VAL A 1 112 ? 0.571 -0.354 13.215 1.00 90.75 112 VAL A CA 1
ATOM 842 C C . VAL A 1 112 ? -0.162 0.583 12.254 1.00 90.75 112 VAL A C 1
ATOM 844 O O . VAL A 1 112 ? -1.339 0.368 11.969 1.00 90.75 112 VAL A O 1
ATOM 847 N N . LEU A 1 113 ? 0.520 1.607 11.732 1.00 92.25 113 LEU A N 1
ATOM 848 C CA . LEU A 1 113 ? -0.057 2.522 10.746 1.00 92.25 113 LEU A CA 1
ATOM 849 C C . LEU A 1 113 ? -0.381 1.813 9.425 1.00 92.25 113 LEU A C 1
ATOM 851 O O . LEU A 1 113 ? -1.449 2.061 8.874 1.00 92.25 113 LEU A O 1
ATOM 855 N N . LEU A 1 114 ? 0.480 0.900 8.954 1.00 91.38 114 LEU A N 1
ATOM 856 C CA . LEU A 1 114 ? 0.238 0.094 7.746 1.00 91.38 114 LEU A CA 1
ATOM 857 C C . LEU A 1 114 ? -1.016 -0.775 7.856 1.00 91.38 114 LEU A C 1
ATOM 859 O O . LEU A 1 114 ? -1.682 -1.000 6.855 1.00 91.38 114 LEU A O 1
ATOM 863 N N . GLN A 1 115 ? -1.360 -1.225 9.062 1.00 88.00 115 GLN A N 1
ATOM 864 C CA . GLN A 1 115 ? -2.579 -1.998 9.303 1.00 88.00 115 GLN A CA 1
ATOM 865 C C . GLN A 1 115 ? -3.823 -1.148 9.549 1.00 88.00 115 GLN A C 1
ATOM 867 O O . GLN A 1 115 ? -4.913 -1.697 9.745 1.00 88.00 115 GLN A O 1
ATOM 872 N N . SER A 1 116 ? -3.683 0.176 9.621 1.00 88.44 116 SER A N 1
ATOM 873 C CA . SER A 1 116 ? -4.814 1.033 9.938 1.00 88.44 116 SER A CA 1
ATOM 874 C C . SER A 1 116 ? -5.900 0.846 8.876 1.00 88.44 116 SER A C 1
ATOM 876 O O . SER A 1 116 ? -5.642 1.097 7.705 1.00 88.44 116 SER A O 1
ATOM 878 N N . PRO A 1 117 ? -7.142 0.478 9.231 1.00 81.19 117 PRO A N 1
ATOM 879 C CA . PRO A 1 117 ? -8.225 0.368 8.257 1.00 81.19 117 PRO A CA 1
ATOM 880 C C . PRO A 1 117 ? -8.587 1.718 7.632 1.00 81.19 117 PRO A C 1
ATOM 882 O O . PRO A 1 117 ? -9.325 1.750 6.657 1.00 81.19 117 PRO A O 1
ATOM 885 N N . LEU A 1 118 ? -8.049 2.832 8.148 1.00 78.25 118 LEU A N 1
ATOM 886 C CA . LEU A 1 118 ? -8.122 4.135 7.487 1.00 78.25 118 LEU A CA 1
ATOM 887 C C . LEU A 1 118 ? -7.422 4.150 6.126 1.00 78.25 118 LEU A C 1
ATOM 889 O O . LEU A 1 118 ? -7.797 4.954 5.278 1.00 78.25 118 LEU A O 1
ATOM 893 N N . VAL A 1 119 ? -6.448 3.258 5.938 1.00 78.75 119 VAL A N 1
ATOM 894 C CA . VAL A 1 119 ? -5.851 2.939 4.645 1.00 78.75 119 VAL A CA 1
ATOM 895 C C . VAL A 1 119 ? -6.991 2.422 3.749 1.00 78.75 119 VAL A C 1
ATOM 897 O O . VAL A 1 119 ? -7.427 3.110 2.849 1.00 78.75 119 VAL A O 1
ATOM 900 N N . ASP A 1 120 ? -7.696 1.352 4.091 1.00 79.69 120 ASP A N 1
ATOM 901 C CA . ASP A 1 120 ? -8.799 0.853 3.242 1.00 79.69 120 ASP A CA 1
ATOM 902 C C . ASP A 1 120 ? -10.011 1.818 3.067 1.00 79.69 120 ASP A C 1
ATOM 904 O O . ASP A 1 120 ? -10.752 1.770 2.079 1.00 79.69 120 ASP A O 1
ATOM 908 N N . LEU A 1 121 ? -10.218 2.772 3.988 1.00 78.31 121 LEU A N 1
ATOM 909 C CA . LEU A 1 121 ? -11.363 3.694 3.935 1.00 78.31 121 LEU A CA 1
ATOM 910 C C . LEU A 1 121 ? -11.410 4.604 2.700 1.00 78.31 121 LEU A C 1
ATOM 912 O O . LEU A 1 121 ? -12.495 5.118 2.404 1.00 78.31 121 LEU A O 1
ATOM 916 N N . TRP A 1 122 ? -10.324 4.790 1.945 1.00 77.88 122 TRP A N 1
ATOM 917 C CA . TRP A 1 122 ? -10.416 5.535 0.682 1.00 77.88 122 TRP A CA 1
ATOM 918 C C . TRP A 1 122 ? -11.300 4.840 -0.367 1.00 77.88 122 TRP A C 1
ATOM 920 O O . TRP A 1 122 ? -11.762 5.490 -1.299 1.00 77.88 122 TRP A O 1
ATOM 930 N N . SER A 1 123 ? -11.589 3.541 -0.211 1.00 70.19 123 SER A N 1
ATOM 931 C CA . SER A 1 123 ? -12.524 2.803 -1.075 1.00 70.19 123 SER A CA 1
ATOM 932 C C . SER A 1 123 ? -13.965 3.276 -0.978 1.00 70.19 123 SER A C 1
ATOM 934 O O . SER A 1 123 ? -14.783 3.005 -1.860 1.00 70.19 123 SER A O 1
ATOM 936 N N . SER A 1 124 ? -14.320 3.872 0.151 1.00 72.00 124 SER A N 1
ATOM 937 C CA . SER A 1 124 ? -15.697 4.236 0.428 1.00 72.00 124 SER A CA 1
ATOM 938 C C . SER A 1 124 ? -16.049 5.546 -0.277 1.00 72.00 124 SER A C 1
ATOM 940 O O . SER A 1 124 ? -15.215 6.439 -0.386 1.00 72.00 124 SER A O 1
ATOM 942 N N . LYS A 1 125 ? -17.314 5.722 -0.689 1.00 72.75 125 LYS A N 1
ATOM 943 C CA . LYS A 1 125 ? -17.847 6.999 -1.225 1.00 72.75 125 LYS A CA 1
ATOM 944 C C . LYS A 1 125 ? -17.902 8.126 -0.169 1.00 72.75 125 LYS A C 1
ATOM 946 O O . LYS A 1 125 ? -18.720 9.039 -0.258 1.00 72.75 125 LYS A O 1
ATOM 951 N N . ASN A 1 126 ? -17.078 8.038 0.869 1.00 76.12 126 ASN A N 1
ATOM 952 C CA . ASN A 1 126 ? -17.033 8.973 1.974 1.00 76.12 126 ASN A CA 1
ATOM 953 C C . ASN A 1 126 ? -16.272 10.235 1.570 1.00 76.12 126 ASN A C 1
ATOM 955 O O . ASN A 1 126 ? -15.266 10.184 0.866 1.00 76.12 126 ASN A O 1
ATOM 959 N N . ARG A 1 127 ? -16.698 11.381 2.109 1.00 81.50 127 ARG A N 1
ATOM 960 C CA . ARG A 1 127 ? -16.041 12.687 1.900 1.00 81.50 127 ARG A CA 1
ATOM 961 C C . ARG A 1 127 ? -14.574 12.712 2.347 1.00 81.50 127 ARG A C 1
ATOM 963 O O . ARG A 1 127 ? -13.820 13.579 1.926 1.00 81.50 127 ARG A O 1
ATOM 970 N N . LEU A 1 128 ? -14.179 11.757 3.188 1.00 83.50 128 LEU A N 1
ATOM 971 C CA . LEU A 1 128 ? -12.822 11.608 3.706 1.00 83.50 128 LEU A CA 1
ATOM 972 C C . LEU A 1 128 ? -11.891 10.816 2.775 1.00 83.50 128 LEU A C 1
ATOM 974 O O . LEU A 1 128 ? -10.705 10.729 3.075 1.00 83.50 128 LEU A O 1
ATOM 978 N N . ALA A 1 129 ? -12.386 10.257 1.664 1.00 85.44 129 ALA A N 1
ATOM 979 C CA . ALA A 1 129 ? -11.595 9.382 0.798 1.00 85.44 129 ALA A CA 1
ATOM 980 C C . ALA A 1 129 ? -10.307 10.050 0.288 1.00 85.44 129 ALA A C 1
ATOM 982 O O . ALA A 1 129 ? -9.236 9.461 0.410 1.00 85.44 129 ALA A O 1
ATOM 983 N N . GLY A 1 130 ? -10.388 11.303 -0.178 1.00 87.12 130 GLY A N 1
ATOM 984 C CA . GLY A 1 130 ? -9.209 12.054 -0.628 1.00 87.12 130 GLY A CA 1
ATOM 985 C C . GLY A 1 130 ? -8.179 12.267 0.486 1.00 87.12 130 GLY A C 1
ATOM 986 O O . GLY A 1 130 ? -6.993 12.018 0.298 1.00 87.12 130 GLY A O 1
ATOM 987 N N . LEU A 1 131 ? -8.639 12.617 1.694 1.00 87.50 131 LEU A N 1
ATOM 988 C CA . LEU A 1 131 ? -7.755 12.788 2.849 1.00 87.50 131 LEU A CA 1
ATOM 989 C C . LEU A 1 131 ? -7.055 11.473 3.231 1.00 87.50 131 LEU A C 1
ATOM 991 O O . LEU A 1 131 ? -5.868 11.489 3.562 1.00 87.50 131 LEU A O 1
ATOM 995 N N . CYS A 1 132 ? -7.773 10.346 3.182 1.00 88.81 132 CYS A N 1
ATOM 996 C CA . CYS A 1 132 ? -7.206 9.023 3.438 1.00 88.81 132 CYS A CA 1
ATOM 997 C C . CYS A 1 132 ? -6.191 8.612 2.359 1.00 88.81 132 CYS A C 1
ATOM 999 O O . CYS A 1 132 ? -5.132 8.103 2.720 1.00 88.81 132 CYS A O 1
ATOM 1001 N N . MET A 1 133 ? -6.461 8.882 1.074 1.00 89.75 133 MET A N 1
ATOM 1002 C CA . MET A 1 133 ? -5.504 8.643 -0.022 1.00 89.75 133 MET A CA 1
ATOM 1003 C C . MET A 1 133 ? -4.200 9.411 0.187 1.00 89.75 133 MET A C 1
ATOM 1005 O O . MET A 1 133 ? -3.118 8.838 0.057 1.00 89.75 133 MET A O 1
ATOM 1009 N N . ASP A 1 134 ? -4.287 10.686 0.565 1.00 90.50 134 ASP A N 1
ATOM 1010 C CA . ASP A 1 134 ? -3.103 11.505 0.828 1.00 90.50 134 ASP A CA 1
ATOM 1011 C C . ASP A 1 134 ? -2.310 10.983 2.031 1.00 90.50 134 ASP A C 1
ATOM 1013 O O . ASP A 1 134 ? -1.080 10.924 1.996 1.00 90.50 134 ASP A O 1
ATOM 1017 N N . GLN A 1 135 ? -2.994 10.564 3.103 1.00 90.88 135 GLN A N 1
ATOM 1018 C CA . GLN A 1 135 ? -2.315 9.963 4.255 1.00 90.88 135 GLN A CA 1
ATOM 1019 C C . GLN A 1 135 ? -1.653 8.627 3.896 1.00 90.88 135 GLN A C 1
ATOM 1021 O O . GLN A 1 135 ? -0.544 8.361 4.355 1.00 90.88 135 GLN A O 1
ATOM 1026 N N . ALA A 1 136 ? -2.288 7.814 3.053 1.00 92.56 136 ALA A N 1
ATOM 1027 C CA . ALA A 1 136 ? -1.721 6.562 2.571 1.00 92.56 136 ALA A CA 1
ATOM 1028 C C . ALA A 1 136 ? -0.453 6.790 1.746 1.00 92.56 136 ALA A C 1
ATOM 1030 O O . ALA A 1 136 ? 0.574 6.171 2.015 1.00 92.56 136 ALA A O 1
ATOM 1031 N N . ALA A 1 137 ? -0.496 7.744 0.811 1.00 94.00 137 ALA A N 1
ATOM 1032 C CA . ALA A 1 137 ? 0.656 8.135 0.005 1.00 94.00 137 ALA A CA 1
ATOM 1033 C C . ALA A 1 137 ? 1.855 8.516 0.887 1.00 94.00 137 ALA A C 1
ATOM 1035 O O . ALA A 1 137 ? 2.974 8.053 0.665 1.00 94.00 137 ALA A O 1
ATOM 1036 N N . ARG A 1 138 ? 1.611 9.313 1.935 1.00 94.62 138 ARG A N 1
ATOM 1037 C CA . ARG A 1 138 ? 2.639 9.722 2.904 1.00 94.62 138 ARG A CA 1
ATOM 1038 C C . ARG A 1 138 ? 3.181 8.558 3.724 1.00 94.62 138 ARG A C 1
ATOM 1040 O O . ARG A 1 138 ? 4.392 8.446 3.907 1.00 94.62 138 ARG A O 1
ATOM 1047 N N . LEU A 1 139 ? 2.306 7.674 4.197 1.00 95.19 139 LEU A N 1
ATOM 1048 C CA . LEU A 1 139 ? 2.717 6.479 4.925 1.00 95.19 139 LEU A CA 1
ATOM 1049 C C . LEU A 1 139 ? 3.611 5.586 4.056 1.00 95.19 139 LEU A C 1
ATOM 1051 O O . LEU A 1 139 ? 4.680 5.167 4.501 1.00 95.19 139 LEU A O 1
ATOM 1055 N N . PHE A 1 140 ? 3.215 5.331 2.808 1.00 95.94 140 PHE A N 1
ATOM 1056 C CA . PHE A 1 140 ? 4.012 4.525 1.888 1.00 95.94 140 PHE A CA 1
ATOM 1057 C C . PHE A 1 140 ? 5.343 5.192 1.565 1.00 95.94 140 PHE A C 1
ATOM 1059 O O . PHE A 1 140 ? 6.366 4.512 1.568 1.00 95.94 140 PHE A O 1
ATOM 1066 N N . HIS A 1 141 ? 5.363 6.516 1.400 1.00 95.69 141 HIS A N 1
ATOM 1067 C CA . HIS A 1 141 ? 6.599 7.274 1.236 1.00 95.69 141 HIS A CA 1
ATOM 1068 C C . HIS A 1 141 ? 7.571 7.054 2.404 1.00 95.69 141 HIS A C 1
ATOM 1070 O O . HIS A 1 141 ? 8.740 6.720 2.185 1.00 95.69 141 HIS A O 1
ATOM 1076 N N . LEU A 1 142 ? 7.083 7.183 3.643 1.00 94.31 142 LEU A N 1
ATOM 1077 C CA . LEU A 1 142 ? 7.873 6.971 4.856 1.00 94.31 142 LEU A CA 1
ATOM 1078 C C . LEU A 1 142 ? 8.434 5.549 4.940 1.00 94.31 142 LEU A C 1
ATOM 1080 O O . LEU A 1 142 ? 9.615 5.371 5.239 1.00 94.31 142 LEU A O 1
ATOM 1084 N N . VAL A 1 143 ? 7.608 4.539 4.659 1.00 94.81 143 VAL A N 1
ATOM 1085 C CA . VAL A 1 143 ? 8.005 3.125 4.737 1.00 94.81 143 VAL A CA 1
ATOM 1086 C C . VAL A 1 143 ? 8.981 2.754 3.613 1.00 94.81 143 VAL A C 1
ATOM 1088 O O . VAL A 1 143 ? 10.000 2.104 3.864 1.00 94.81 143 VAL A O 1
ATOM 1091 N N . ALA A 1 144 ? 8.724 3.201 2.382 1.00 95.06 144 ALA A N 1
ATOM 1092 C CA . ALA A 1 144 ? 9.559 2.917 1.217 1.00 95.06 144 ALA A CA 1
ATOM 1093 C C . ALA A 1 144 ? 10.992 3.446 1.382 1.00 95.06 144 ALA A C 1
ATOM 1095 O O . ALA A 1 144 ? 11.959 2.787 0.976 1.00 95.06 144 ALA A O 1
ATOM 1096 N N . HIS A 1 145 ? 11.144 4.612 2.014 1.00 92.00 145 HIS A N 1
ATOM 1097 C CA . HIS A 1 145 ? 12.431 5.290 2.165 1.00 92.00 145 HIS A CA 1
ATOM 1098 C C . HIS A 1 145 ? 13.172 4.964 3.461 1.00 92.00 145 HIS A C 1
ATOM 1100 O O . HIS A 1 145 ? 14.270 5.495 3.668 1.00 92.00 145 HIS A O 1
ATOM 1106 N N . LEU A 1 146 ? 12.636 4.062 4.297 1.00 90.00 146 LEU A N 1
ATOM 1107 C CA . LEU A 1 146 ? 13.311 3.593 5.507 1.00 90.00 146 LEU A CA 1
ATOM 1108 C C . LEU A 1 146 ? 14.773 3.205 5.220 1.00 90.00 146 LEU A C 1
ATOM 1110 O O . LEU A 1 146 ? 15.044 2.554 4.201 1.00 90.00 146 LEU A O 1
ATOM 1114 N N . PRO A 1 147 ? 15.725 3.544 6.111 1.00 85.75 147 PRO A N 1
ATOM 1115 C CA . PRO A 1 147 ? 17.105 3.099 5.958 1.00 85.75 147 PRO A CA 1
ATOM 1116 C C . PRO A 1 147 ? 17.189 1.572 5.861 1.00 85.75 147 PRO A C 1
ATOM 1118 O O . PRO A 1 147 ? 16.496 0.856 6.594 1.00 85.75 147 PRO A O 1
ATOM 1121 N N . MET A 1 148 ? 18.038 1.081 4.950 1.00 69.75 148 MET A N 1
ATOM 1122 C CA . MET A 1 148 ? 18.139 -0.348 4.615 1.00 69.75 148 MET A CA 1
ATOM 1123 C C . MET A 1 148 ? 18.417 -1.231 5.834 1.00 69.75 148 MET A C 1
ATOM 1125 O O . MET A 1 148 ? 17.830 -2.302 5.956 1.00 69.75 148 MET A O 1
ATOM 1129 N N . THR A 1 149 ? 19.226 -0.765 6.780 1.00 77.88 149 THR A N 1
ATOM 1130 C CA . THR A 1 149 ? 19.518 -1.481 8.024 1.00 77.88 149 THR A CA 1
ATOM 1131 C C . THR A 1 149 ? 19.590 -0.497 9.197 1.00 77.88 149 THR A C 1
ATOM 1133 O O . THR A 1 149 ? 20.122 0.601 9.034 1.00 77.88 149 THR A O 1
ATOM 1136 N N . PRO A 1 150 ? 19.028 -0.829 10.380 1.00 81.38 150 PRO A N 1
ATOM 1137 C CA . PRO A 1 150 ? 18.294 -2.056 10.726 1.00 81.38 150 PRO A CA 1
ATOM 1138 C C . PRO A 1 150 ? 16.765 -1.973 10.504 1.00 81.38 150 PRO A C 1
ATOM 1140 O O . PRO A 1 150 ? 16.040 -2.926 10.784 1.00 81.38 150 PRO A O 1
ATOM 1143 N N . CYS A 1 151 ? 16.235 -0.839 10.035 1.00 86.06 151 CYS A N 1
ATOM 1144 C CA . CYS A 1 151 ? 14.789 -0.584 10.058 1.00 86.06 151 CYS A CA 1
ATOM 1145 C C . CYS A 1 151 ? 14.011 -1.469 9.078 1.00 86.06 151 CYS A C 1
ATOM 1147 O O . CYS A 1 151 ? 13.064 -2.142 9.486 1.00 86.06 151 CYS A O 1
ATOM 1149 N N . LYS A 1 152 ? 14.436 -1.524 7.807 1.00 89.31 152 LYS A N 1
ATOM 1150 C CA . LYS A 1 152 ? 13.796 -2.399 6.812 1.00 89.31 152 LYS A CA 1
ATOM 1151 C C . LYS A 1 152 ? 13.923 -3.876 7.176 1.00 89.31 152 LYS A C 1
ATOM 1153 O O . LYS A 1 152 ? 12.958 -4.606 7.004 1.00 89.31 152 LYS A O 1
ATOM 1158 N N . SER A 1 153 ? 15.054 -4.313 7.737 1.00 89.12 153 SER A N 1
ATOM 1159 C CA . SER A 1 153 ? 15.217 -5.706 8.175 1.00 89.12 153 SER A CA 1
ATOM 1160 C C . SER A 1 153 ? 14.263 -6.091 9.307 1.00 89.12 153 SER A C 1
ATOM 1162 O O . SER A 1 153 ? 13.706 -7.184 9.267 1.00 89.12 153 SER A O 1
ATOM 1164 N N . PHE A 1 154 ? 14.024 -5.207 10.286 1.00 88.81 154 PHE A N 1
ATOM 1165 C CA . PHE A 1 154 ? 13.016 -5.469 11.320 1.00 88.81 154 PHE A CA 1
ATOM 1166 C C . PHE A 1 154 ? 11.614 -5.536 10.731 1.00 88.81 154 PHE A C 1
ATOM 1168 O O . PHE A 1 154 ? 10.871 -6.456 11.051 1.00 88.81 154 PHE A O 1
ATOM 1175 N N . LEU A 1 155 ? 11.278 -4.605 9.836 1.00 91.38 155 LEU A N 1
ATOM 1176 C CA . LEU A 1 155 ? 9.976 -4.596 9.183 1.00 91.38 155 LEU A CA 1
ATOM 1177 C C . LEU A 1 155 ? 9.733 -5.879 8.373 1.00 91.38 155 LEU A C 1
ATOM 1179 O O . LEU A 1 155 ? 8.685 -6.494 8.528 1.00 91.38 155 LEU A O 1
ATOM 1183 N N . ILE A 1 156 ? 10.713 -6.309 7.570 1.00 94.00 156 ILE A N 1
ATOM 1184 C CA . ILE A 1 156 ? 10.657 -7.560 6.798 1.00 94.00 156 ILE A CA 1
ATOM 1185 C C . ILE A 1 156 ? 10.466 -8.755 7.735 1.00 94.00 156 ILE A C 1
ATOM 1187 O O . ILE A 1 156 ? 9.555 -9.550 7.529 1.00 94.00 156 ILE A O 1
ATOM 1191 N N . LYS A 1 157 ? 11.286 -8.859 8.789 1.00 92.12 157 LYS A N 1
ATOM 1192 C CA . LYS A 1 157 ? 11.184 -9.954 9.761 1.00 92.12 157 LYS A CA 1
ATOM 1193 C C . LYS A 1 157 ? 9.795 -10.004 10.400 1.00 92.12 157 LYS A C 1
ATOM 1195 O O . LYS A 1 157 ? 9.208 -11.069 10.503 1.00 92.12 157 LYS A O 1
ATOM 1200 N N . TRP A 1 158 ? 9.262 -8.859 10.809 1.00 91.56 158 TRP A N 1
ATOM 1201 C CA . TRP A 1 158 ? 7.969 -8.804 11.479 1.00 91.56 158 TRP A CA 1
ATOM 1202 C C . TRP A 1 158 ? 6.791 -9.082 10.562 1.00 91.56 158 TRP A C 1
ATOM 1204 O O . TRP A 1 158 ? 5.845 -9.725 10.995 1.00 91.56 158 TRP A O 1
ATOM 1214 N N . LEU A 1 159 ? 6.852 -8.637 9.309 1.00 93.75 159 LEU A N 1
ATOM 1215 C CA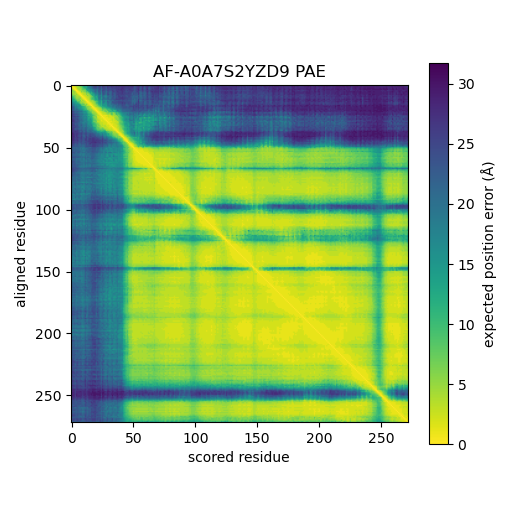 . LEU A 1 159 ? 5.854 -9.000 8.305 1.00 93.75 159 LEU A CA 1
ATOM 1216 C C . LEU A 1 159 ? 5.902 -10.499 7.976 1.00 93.75 159 LEU A C 1
ATOM 1218 O O . LEU A 1 159 ? 4.861 -11.081 7.697 1.00 93.75 159 LEU A O 1
ATOM 1222 N N . ALA A 1 160 ? 7.077 -11.134 8.047 1.00 95.12 160 ALA A N 1
ATOM 1223 C CA . ALA A 1 160 ? 7.218 -12.576 7.841 1.00 95.12 160 ALA A CA 1
ATOM 1224 C C . ALA A 1 160 ? 6.588 -13.396 8.985 1.00 95.12 160 ALA A C 1
ATOM 1226 O O . ALA A 1 160 ? 6.186 -14.534 8.783 1.00 95.12 160 ALA A O 1
ATOM 1227 N N . GLU A 1 161 ? 6.460 -12.817 10.180 1.00 92.38 161 GLU A N 1
ATOM 1228 C CA . GLU A 1 161 ? 5.806 -13.454 11.332 1.00 92.38 161 GLU A CA 1
ATOM 1229 C C . GLU A 1 161 ? 4.265 -13.360 11.282 1.00 92.38 161 GLU A C 1
ATOM 1231 O O . GLU A 1 161 ? 3.595 -13.809 12.211 1.00 92.38 161 GLU A O 1
ATOM 1236 N N . TYR A 1 162 ? 3.678 -12.755 10.241 1.00 89.88 162 TYR A N 1
ATOM 1237 C CA . TYR A 1 162 ? 2.226 -12.588 10.140 1.00 89.88 162 TYR A C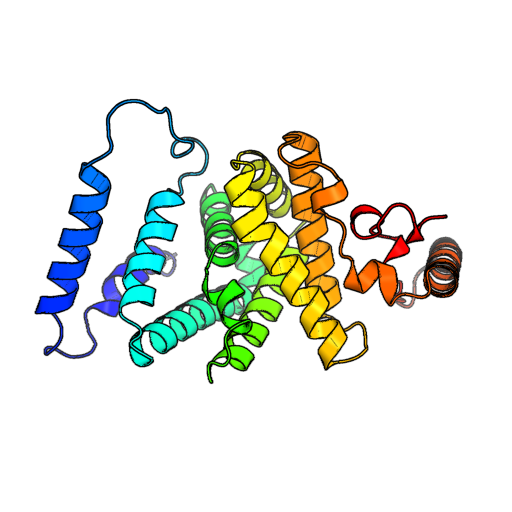A 1
ATOM 1238 C C . TYR A 1 162 ? 1.528 -13.844 9.635 1.00 89.88 162 TYR A C 1
ATOM 1240 O O . TYR A 1 162 ? 1.996 -14.507 8.711 1.00 89.88 162 TYR A O 1
ATOM 1248 N N . ASP A 1 163 ? 0.322 -14.071 10.158 1.00 90.25 163 ASP A N 1
ATOM 1249 C CA . ASP A 1 163 ? -0.629 -14.994 9.549 1.00 90.25 163 ASP A CA 1
ATOM 1250 C C . ASP A 1 163 ? -0.958 -14.534 8.119 1.00 90.25 163 ASP A C 1
ATOM 1252 O O . ASP A 1 163 ? -1.173 -13.339 7.868 1.00 90.25 163 ASP A O 1
ATOM 1256 N N . ALA A 1 164 ? -1.057 -15.495 7.197 1.00 93.00 164 ALA A N 1
ATOM 1257 C CA . ALA A 1 164 ? -1.341 -15.261 5.781 1.00 93.00 164 ALA A CA 1
ATOM 1258 C C . ALA 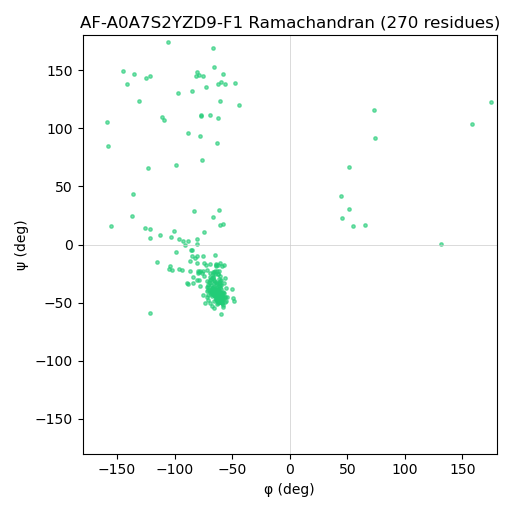A 1 164 ? -2.559 -14.344 5.568 1.00 93.00 164 ALA A C 1
ATOM 1260 O O . ALA A 1 164 ? -2.486 -13.362 4.829 1.00 93.00 164 ALA A O 1
ATOM 1261 N N . ASP A 1 165 ? -3.655 -14.598 6.288 1.00 90.75 165 ASP A N 1
ATOM 1262 C CA . ASP A 1 165 ? -4.889 -13.814 6.186 1.00 90.75 165 ASP A CA 1
ATOM 1263 C C . ASP A 1 165 ? -4.687 -12.343 6.569 1.00 90.75 165 ASP A C 1
ATOM 1265 O O . ASP A 1 165 ? -5.238 -11.443 5.925 1.00 90.75 165 ASP A O 1
ATOM 1269 N N . ILE A 1 166 ? -3.887 -12.076 7.606 1.00 89.06 166 ILE A N 1
ATOM 1270 C CA . ILE A 1 166 ? -3.590 -10.715 8.069 1.00 89.06 166 ILE A CA 1
ATOM 1271 C C . ILE A 1 166 ? -2.689 -10.025 7.048 1.00 89.06 166 ILE A C 1
ATOM 1273 O O . ILE A 1 166 ? -2.991 -8.905 6.633 1.00 89.06 166 ILE A O 1
ATOM 1277 N N . LEU A 1 167 ? -1.624 -10.695 6.602 1.00 92.62 167 LEU A N 1
ATOM 1278 C CA . LEU A 1 167 ? -0.694 -10.153 5.613 1.00 92.62 167 LEU A CA 1
ATOM 1279 C C . LEU A 1 167 ? -1.415 -9.791 4.306 1.00 92.62 167 LEU A C 1
ATOM 1281 O O . LEU A 1 167 ? -1.266 -8.675 3.801 1.00 92.62 167 LEU A O 1
ATOM 1285 N N . ALA A 1 168 ? -2.263 -10.695 3.807 1.00 94.50 168 ALA A N 1
ATOM 1286 C CA . ALA A 1 168 ? -3.037 -10.490 2.590 1.00 94.50 168 ALA A CA 1
ATOM 1287 C C . ALA A 1 168 ? -4.069 -9.366 2.741 1.00 94.50 168 ALA A C 1
ATOM 1289 O O . ALA A 1 168 ? -4.093 -8.429 1.945 1.00 94.50 168 ALA A O 1
ATOM 1290 N N . SER A 1 169 ? -4.937 -9.445 3.753 1.00 91.06 169 SER A N 1
ATOM 1291 C CA . SER A 1 169 ? -6.090 -8.542 3.858 1.00 91.06 169 SER A CA 1
ATOM 1292 C C . SER A 1 169 ? -5.749 -7.151 4.390 1.00 91.06 169 SER A C 1
ATOM 1294 O O . SER A 1 169 ? -6.434 -6.194 4.035 1.00 91.06 169 SER A O 1
ATOM 1296 N N . ARG A 1 170 ? -4.725 -7.022 5.245 1.00 88.31 170 ARG A N 1
ATOM 1297 C CA . ARG A 1 170 ? -4.4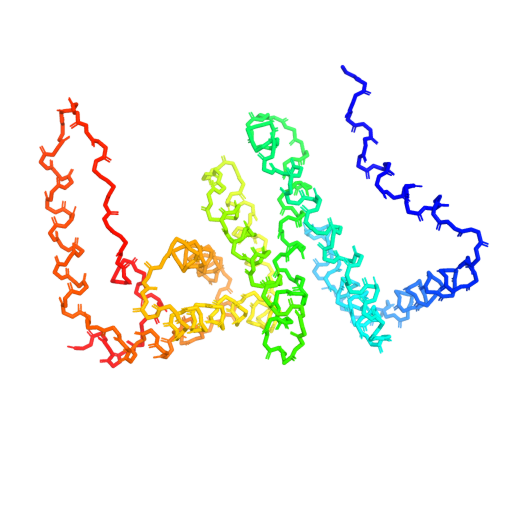05 -5.764 5.943 1.00 88.31 170 ARG A CA 1
ATOM 1298 C C . ARG A 1 170 ? -3.239 -5.002 5.348 1.00 88.31 170 ARG A C 1
ATOM 1300 O O . ARG A 1 170 ? -3.142 -3.809 5.602 1.00 88.31 170 ARG A O 1
ATOM 1307 N N . VAL A 1 171 ? -2.364 -5.667 4.600 1.00 93.19 171 VAL A N 1
ATOM 1308 C CA . VAL A 1 171 ? -1.155 -5.034 4.062 1.00 93.19 171 VAL A CA 1
ATOM 1309 C C . VAL A 1 171 ? -1.140 -5.116 2.544 1.00 93.19 171 VAL A C 1
ATOM 1311 O O . VAL A 1 171 ? -1.133 -4.081 1.881 1.00 93.19 171 VAL A O 1
ATOM 1314 N N . LEU A 1 172 ? -1.186 -6.328 1.986 1.00 95.75 172 LEU A N 1
ATOM 1315 C CA . LEU A 1 172 ? -1.019 -6.535 0.548 1.00 95.75 172 LEU A CA 1
ATOM 1316 C C . LEU A 1 172 ? -2.183 -5.963 -0.272 1.00 95.75 172 LEU A C 1
ATOM 1318 O O . LEU A 1 172 ? -1.957 -5.143 -1.159 1.00 95.75 172 LEU A O 1
ATOM 1322 N N . ARG A 1 173 ? -3.428 -6.332 0.055 1.00 95.31 173 ARG A N 1
ATOM 1323 C CA . ARG A 1 173 ? -4.611 -5.864 -0.682 1.00 95.31 173 ARG A CA 1
ATOM 1324 C C . ARG A 1 173 ? -4.768 -4.337 -0.644 1.00 95.31 173 ARG A C 1
ATOM 1326 O O . ARG A 1 173 ? -4.938 -3.761 -1.713 1.00 95.31 173 ARG A O 1
ATOM 1333 N N . PRO A 1 174 ? -4.617 -3.641 0.503 1.00 94.44 174 PRO A N 1
ATOM 1334 C CA . PRO A 1 174 ? -4.661 -2.180 0.503 1.00 94.44 174 PRO A CA 1
ATOM 1335 C C . PRO A 1 174 ? -3.570 -1.524 -0.358 1.00 94.44 174 PRO A C 1
ATOM 1337 O O . PRO A 1 174 ? -3.829 -0.505 -0.993 1.00 94.44 174 PRO A O 1
ATOM 1340 N N . LEU A 1 175 ? -2.363 -2.099 -0.439 1.00 95.94 175 LEU A N 1
ATOM 1341 C CA . LEU A 1 175 ? -1.323 -1.609 -1.356 1.00 95.94 175 LEU A CA 1
ATOM 1342 C C . LEU A 1 175 ? -1.735 -1.791 -2.824 1.00 95.94 175 LEU A C 1
ATOM 1344 O O . LEU A 1 175 ? -1.585 -0.863 -3.619 1.00 95.94 175 LEU A O 1
ATOM 1348 N N . GLN A 1 176 ? -2.279 -2.957 -3.179 1.00 96.44 176 GLN A N 1
ATOM 1349 C CA . GLN A 1 176 ? -2.769 -3.237 -4.531 1.00 96.44 176 GLN A CA 1
ATOM 1350 C C . GLN A 1 176 ? -3.920 -2.305 -4.918 1.00 96.44 176 GLN A C 1
ATOM 1352 O O . GLN A 1 176 ? -3.865 -1.686 -5.979 1.00 96.44 176 GLN A O 1
ATOM 1357 N N . ASP A 1 177 ? -4.914 -2.145 -4.044 1.00 94.62 177 ASP A N 1
ATOM 1358 C CA . ASP A 1 177 ? -6.067 -1.271 -4.270 1.00 94.62 177 ASP A CA 1
ATOM 1359 C C . ASP A 1 177 ? -5.646 0.191 -4.423 1.00 94.62 177 ASP A C 1
ATOM 1361 O O . ASP A 1 177 ? -6.186 0.910 -5.266 1.00 94.62 177 ASP A O 1
ATOM 1365 N N . TYR A 1 178 ? -4.662 0.636 -3.636 1.00 94.81 178 TYR A N 1
ATOM 1366 C CA . TYR A 1 178 ? -4.084 1.968 -3.771 1.00 94.81 178 TYR A CA 1
ATOM 1367 C C . TYR A 1 178 ? -3.424 2.166 -5.141 1.00 94.81 178 TYR A C 1
ATOM 1369 O O . TYR A 1 178 ? -3.714 3.153 -5.816 1.00 94.81 178 TYR A O 1
ATOM 1377 N N . ILE A 1 179 ? -2.567 1.229 -5.569 1.00 96.00 179 ILE A N 1
ATOM 1378 C CA . ILE A 1 179 ? -1.883 1.289 -6.871 1.00 96.00 179 ILE A CA 1
ATOM 1379 C C . ILE A 1 179 ? -2.911 1.320 -8.006 1.00 96.00 179 ILE A C 1
ATOM 1381 O O . ILE A 1 179 ? -2.849 2.199 -8.864 1.00 96.00 179 ILE A O 1
ATOM 1385 N N . THR A 1 180 ? -3.880 0.401 -7.976 1.00 95.88 180 THR A N 1
ATOM 1386 C CA . THR A 1 180 ? -4.941 0.284 -8.983 1.00 95.88 180 THR A CA 1
ATOM 1387 C C . THR A 1 180 ? -5.742 1.576 -9.100 1.00 95.88 180 THR A C 1
ATOM 1389 O O . THR A 1 180 ? -5.869 2.121 -10.194 1.00 95.88 180 THR A O 1
ATOM 1392 N N . ARG A 1 181 ? -6.251 2.110 -7.982 1.00 93.44 181 ARG A N 1
ATOM 1393 C CA . ARG A 1 181 ? -7.056 3.341 -7.998 1.00 93.44 181 ARG A CA 1
ATOM 1394 C C . ARG A 1 181 ? -6.261 4.538 -8.464 1.00 93.44 181 ARG A C 1
ATOM 1396 O O . ARG A 1 181 ? -6.733 5.287 -9.309 1.00 93.44 181 ARG A O 1
ATOM 1403 N N . ARG A 1 182 ? -5.048 4.705 -7.941 1.00 93.25 182 ARG A N 1
ATOM 1404 C CA . ARG A 1 182 ? -4.224 5.858 -8.283 1.00 93.25 182 ARG A CA 1
ATOM 1405 C C . ARG A 1 182 ? -3.864 5.850 -9.764 1.00 93.25 182 ARG A C 1
ATOM 1407 O O . ARG A 1 182 ? -3.984 6.887 -10.398 1.00 93.25 182 ARG A O 1
ATOM 1414 N N . LEU A 1 183 ? -3.531 4.691 -10.338 1.00 94.62 183 LEU A N 1
ATOM 1415 C CA . LEU A 1 183 ? -3.312 4.562 -11.781 1.00 94.62 183 LEU A CA 1
ATOM 1416 C C . LEU A 1 183 ? -4.586 4.795 -12.605 1.00 94.62 183 LEU A C 1
ATOM 1418 O O . LEU A 1 183 ? -4.508 5.361 -13.697 1.00 94.62 183 LEU A O 1
ATOM 1422 N N . ASP A 1 184 ? -5.750 4.363 -12.120 1.00 94.19 184 ASP A N 1
ATOM 1423 C CA . ASP A 1 184 ? -7.020 4.610 -12.808 1.00 94.19 184 ASP A CA 1
ATOM 1424 C C . ASP A 1 184 ? -7.391 6.103 -12.815 1.00 94.19 184 ASP A C 1
ATOM 1426 O O . ASP A 1 184 ? -7.847 6.622 -13.836 1.00 94.19 184 ASP A O 1
ATOM 1430 N N . GLU A 1 185 ? -7.125 6.808 -11.714 1.00 92.06 185 GLU A N 1
ATOM 1431 C CA . GLU A 1 185 ? -7.385 8.240 -11.551 1.00 92.06 185 GLU A CA 1
ATOM 1432 C C . GLU A 1 185 ? -6.393 9.116 -12.329 1.00 92.06 185 GLU A C 1
ATOM 1434 O O . GLU A 1 185 ? -6.806 10.007 -13.073 1.00 92.06 185 GLU A O 1
ATOM 1439 N N . THR A 1 186 ? -5.085 8.884 -12.176 1.00 92.81 186 THR A N 1
ATOM 1440 C CA . THR A 1 186 ? -4.045 9.754 -12.755 1.00 92.81 186 THR A CA 1
ATOM 1441 C C . THR A 1 186 ? -3.677 9.378 -14.186 1.00 92.81 186 THR A C 1
ATOM 1443 O O . THR A 1 186 ? -3.124 10.208 -14.907 1.00 92.81 186 THR A O 1
ATOM 1446 N N . ARG A 1 187 ? -3.932 8.125 -14.596 1.00 93.44 187 ARG A N 1
ATOM 1447 C CA . ARG A 1 187 ? -3.450 7.525 -15.857 1.00 93.44 187 ARG A CA 1
ATOM 1448 C C . ARG A 1 187 ? -1.928 7.586 -16.031 1.00 93.44 187 ARG A C 1
ATOM 1450 O O . ARG A 1 187 ? -1.432 7.414 -17.142 1.00 93.44 187 ARG A O 1
ATOM 1457 N N . GLN A 1 188 ? -1.186 7.842 -14.955 1.00 93.25 188 GLN A N 1
ATOM 1458 C CA . GLN A 1 188 ? 0.262 8.032 -14.965 1.00 93.25 188 GLN A CA 1
ATOM 1459 C C . GLN A 1 188 ? 0.891 7.463 -13.695 1.00 93.25 188 GLN A C 1
ATOM 1461 O O . GLN A 1 188 ? 0.299 7.489 -12.615 1.00 93.25 188 GLN A O 1
ATOM 1466 N N . VAL A 1 189 ? 2.128 6.984 -13.813 1.00 94.06 189 VAL A N 1
ATOM 1467 C CA . VAL A 1 189 ? 2.908 6.550 -12.654 1.00 94.06 189 VAL A CA 1
ATOM 1468 C C . VAL A 1 189 ? 3.451 7.778 -11.935 1.00 94.06 189 VAL A C 1
ATOM 1470 O O . VAL A 1 189 ? 4.320 8.475 -12.452 1.00 94.06 189 VAL A O 1
ATOM 1473 N N . ASP A 1 190 ? 2.951 8.035 -10.731 1.00 95.12 190 ASP A N 1
ATOM 1474 C CA . ASP A 1 190 ? 3.464 9.083 -9.855 1.00 95.12 190 ASP A CA 1
ATOM 1475 C C . ASP A 1 190 ? 4.287 8.510 -8.690 1.00 95.12 190 ASP A C 1
ATOM 1477 O O . ASP A 1 190 ? 4.371 7.297 -8.481 1.00 95.12 190 ASP A O 1
ATOM 1481 N N . GLN A 1 191 ? 4.902 9.393 -7.899 1.00 95.50 191 GLN A N 1
ATOM 1482 C CA . GLN A 1 191 ? 5.748 8.986 -6.774 1.00 95.50 191 GLN A CA 1
ATOM 1483 C C . GLN A 1 191 ? 4.990 8.154 -5.726 1.00 95.50 191 GLN A C 1
ATOM 1485 O O . GLN A 1 191 ? 5.585 7.286 -5.090 1.00 95.50 191 GLN A O 1
ATOM 1490 N N . GLY A 1 192 ? 3.683 8.383 -5.562 1.00 95.69 192 GLY A N 1
ATOM 1491 C CA . GLY A 1 192 ? 2.858 7.621 -4.631 1.00 95.69 192 GLY A CA 1
ATOM 1492 C C . GLY A 1 192 ? 2.749 6.157 -5.049 1.00 95.69 192 GLY A C 1
ATOM 1493 O O . GLY A 1 192 ? 2.891 5.274 -4.205 1.00 95.69 192 GLY A O 1
ATOM 1494 N N . ILE A 1 193 ? 2.548 5.898 -6.344 1.00 96.75 193 ILE A N 1
ATOM 1495 C CA . ILE A 1 193 ? 2.548 4.539 -6.908 1.00 96.75 193 ILE A CA 1
ATOM 1496 C C . ILE A 1 193 ? 3.923 3.891 -6.733 1.00 96.75 193 ILE A C 1
ATOM 1498 O O . ILE A 1 193 ? 4.009 2.767 -6.241 1.00 96.75 193 ILE A O 1
ATOM 1502 N N . VAL A 1 194 ? 5.001 4.612 -7.061 1.00 97.19 194 VAL A N 1
ATOM 1503 C CA . VAL A 1 194 ? 6.378 4.115 -6.900 1.00 97.19 194 VAL A CA 1
ATOM 1504 C C . VAL A 1 194 ? 6.658 3.696 -5.456 1.00 97.19 194 VAL A C 1
ATOM 1506 O O . VAL A 1 194 ? 7.223 2.628 -5.210 1.00 97.19 194 VAL A O 1
ATOM 1509 N N . ASP A 1 195 ? 6.254 4.517 -4.488 1.00 97.44 195 ASP A N 1
ATOM 1510 C CA . ASP A 1 195 ? 6.472 4.225 -3.075 1.00 97.44 195 ASP A CA 1
ATOM 1511 C C . ASP A 1 195 ? 5.614 3.053 -2.596 1.00 97.44 195 ASP A C 1
ATOM 1513 O O . ASP A 1 195 ? 6.139 2.171 -1.919 1.00 97.44 195 ASP A O 1
ATOM 1517 N N . ALA A 1 196 ? 4.352 2.954 -3.020 1.00 97.25 196 ALA A N 1
ATOM 1518 C CA . ALA A 1 196 ? 3.511 1.794 -2.721 1.00 97.25 196 ALA A CA 1
ATOM 1519 C C . ALA A 1 196 ? 4.105 0.485 -3.274 1.00 97.25 196 ALA A C 1
ATOM 1521 O O . ALA A 1 196 ? 4.180 -0.508 -2.551 1.00 97.25 196 ALA A O 1
ATOM 1522 N N . VAL A 1 197 ? 4.616 0.487 -4.511 1.00 98.00 197 VAL A N 1
ATOM 1523 C CA . VAL A 1 197 ? 5.295 -0.675 -5.113 1.00 98.00 197 VAL A CA 1
ATOM 1524 C C . VAL A 1 197 ? 6.541 -1.068 -4.316 1.00 98.00 197 VAL A C 1
ATOM 1526 O O . VAL A 1 197 ? 6.767 -2.249 -4.051 1.00 98.00 197 VAL A O 1
ATOM 1529 N N . ARG A 1 198 ? 7.332 -0.091 -3.857 1.00 97.19 198 ARG A N 1
ATOM 1530 C CA . ARG A 1 198 ? 8.496 -0.348 -2.993 1.00 97.19 198 ARG A CA 1
ATOM 1531 C C . ARG A 1 198 ? 8.101 -0.938 -1.643 1.00 97.19 198 ARG A C 1
ATOM 1533 O O . ARG A 1 198 ? 8.804 -1.819 -1.152 1.00 97.19 198 ARG A O 1
ATOM 1540 N N . VAL A 1 199 ? 7.000 -0.480 -1.040 1.00 97.44 199 VAL A N 1
ATOM 1541 C CA . VAL A 1 199 ? 6.464 -1.102 0.180 1.00 97.44 199 VAL A CA 1
ATOM 1542 C C . VAL A 1 199 ? 6.011 -2.528 -0.110 1.00 97.44 199 VAL A C 1
ATOM 1544 O O . VAL A 1 199 ? 6.345 -3.431 0.650 1.00 97.44 199 VAL A O 1
ATOM 1547 N N . MET A 1 200 ? 5.341 -2.771 -1.234 1.00 97.69 200 MET A N 1
ATOM 1548 C CA . MET A 1 200 ? 4.932 -4.122 -1.611 1.00 97.69 200 MET A CA 1
ATOM 1549 C C . MET A 1 200 ? 6.124 -5.050 -1.858 1.00 97.69 200 MET A C 1
ATOM 1551 O O . MET A 1 200 ? 6.063 -6.217 -1.496 1.00 97.69 200 MET A O 1
ATOM 1555 N N . HIS A 1 201 ? 7.250 -4.532 -2.353 1.00 97.31 201 HIS A N 1
ATOM 1556 C CA . HIS A 1 201 ? 8.491 -5.300 -2.432 1.00 97.31 201 HIS A CA 1
ATOM 1557 C C . HIS A 1 201 ? 9.049 -5.666 -1.044 1.00 97.31 201 HIS A C 1
ATOM 1559 O O . HIS A 1 201 ? 9.605 -6.744 -0.870 1.00 97.31 201 HIS A O 1
ATOM 1565 N N . ILE A 1 202 ? 8.878 -4.817 -0.021 1.00 97.25 202 ILE A N 1
ATOM 1566 C CA . ILE A 1 202 ? 9.217 -5.182 1.369 1.00 97.25 202 ILE A CA 1
ATOM 1567 C C . ILE A 1 202 ? 8.327 -6.342 1.845 1.00 97.25 202 ILE A C 1
ATOM 1569 O O . ILE A 1 202 ? 8.833 -7.278 2.463 1.00 97.25 202 ILE A O 1
ATOM 1573 N N . VAL A 1 203 ? 7.029 -6.304 1.529 1.00 97.62 203 VAL A N 1
ATOM 1574 C CA . VAL A 1 203 ? 6.076 -7.382 1.850 1.00 97.62 203 VAL A CA 1
ATOM 1575 C C . VAL A 1 203 ? 6.436 -8.676 1.117 1.00 97.62 203 VAL A C 1
ATOM 1577 O O . VAL A 1 203 ? 6.440 -9.740 1.724 1.00 97.62 203 VAL A O 1
ATOM 1580 N N . GLU A 1 204 ? 6.797 -8.593 -0.161 1.00 97.94 204 GLU A N 1
ATOM 1581 C CA . GLU A 1 204 ? 7.214 -9.744 -0.964 1.00 97.94 204 GLU A CA 1
ATOM 1582 C C . GLU A 1 204 ? 8.494 -10.379 -0.411 1.00 97.94 204 GLU A C 1
ATOM 1584 O O . GLU A 1 204 ? 8.532 -11.586 -0.188 1.00 97.94 204 GLU A O 1
ATOM 1589 N N . ARG A 1 205 ? 9.493 -9.572 -0.036 1.00 97.44 205 ARG A N 1
ATOM 1590 C CA . ARG A 1 205 ? 10.695 -10.067 0.651 1.00 97.44 205 ARG A CA 1
ATOM 1591 C C . ARG A 1 205 ? 10.399 -10.712 2.001 1.00 97.44 205 ARG A C 1
ATOM 1593 O O . ARG A 1 205 ? 11.110 -11.627 2.395 1.00 97.44 205 ARG A O 1
ATOM 1600 N N . ALA A 1 206 ? 9.393 -10.231 2.728 1.00 96.81 206 ALA A N 1
ATOM 1601 C CA . ALA A 1 206 ? 8.941 -10.881 3.954 1.00 96.81 206 ALA A CA 1
ATOM 1602 C C . ALA A 1 206 ? 8.282 -12.233 3.651 1.00 96.81 206 ALA A C 1
ATOM 1604 O O . ALA A 1 206 ? 8.571 -13.221 4.320 1.00 96.81 206 ALA A O 1
ATOM 1605 N N . ASN A 1 207 ? 7.476 -12.296 2.592 1.00 97.81 207 ASN A N 1
ATOM 1606 C CA . ASN A 1 207 ? 6.845 -13.526 2.133 1.00 97.81 207 ASN A CA 1
ATOM 1607 C C . ASN A 1 207 ? 7.850 -14.564 1.614 1.00 97.81 207 ASN A C 1
ATOM 1609 O O . ASN A 1 207 ? 7.629 -15.748 1.803 1.00 97.81 207 ASN A O 1
ATOM 1613 N N . GLN A 1 208 ? 8.983 -14.153 1.039 1.00 97.25 208 GLN A N 1
ATOM 1614 C CA . GLN A 1 208 ? 10.080 -15.075 0.703 1.00 97.25 208 GLN A CA 1
ATOM 1615 C C . GLN A 1 208 ? 10.676 -15.778 1.937 1.00 97.25 208 GLN A C 1
ATOM 1617 O O . GLN A 1 208 ? 11.309 -16.818 1.794 1.00 97.25 208 GLN A O 1
ATOM 1622 N N . LEU A 1 209 ? 10.524 -15.207 3.140 1.00 97.12 209 LEU A N 1
ATOM 1623 C CA . LEU A 1 209 ? 11.016 -15.812 4.382 1.00 97.12 209 LEU A CA 1
ATOM 1624 C C . LEU A 1 209 ? 9.990 -16.740 5.037 1.00 97.12 209 LEU A C 1
ATOM 1626 O O . LEU A 1 209 ? 10.387 -17.689 5.709 1.00 97.12 209 LEU A O 1
ATOM 1630 N N . SER A 1 210 ? 8.699 -16.429 4.910 1.00 96.06 210 SER A N 1
ATOM 1631 C CA . SER A 1 210 ? 7.622 -17.155 5.591 1.00 96.06 210 SER A CA 1
ATOM 1632 C C . SER A 1 210 ? 6.827 -18.092 4.693 1.00 96.06 210 SER A C 1
ATOM 1634 O O . SER A 1 210 ? 6.156 -18.982 5.206 1.00 96.06 210 SER A O 1
ATOM 1636 N N . GLU A 1 211 ? 6.864 -17.863 3.380 1.00 96.69 211 GLU A N 1
ATOM 1637 C CA . GLU A 1 211 ? 6.046 -18.535 2.367 1.00 96.69 211 GLU A CA 1
ATOM 1638 C C . GLU A 1 211 ? 4.541 -18.503 2.701 1.00 96.69 211 GLU A C 1
ATOM 1640 O O . GLU A 1 211 ? 3.782 -19.404 2.351 1.00 96.69 211 GLU A O 1
ATOM 1645 N N . ALA A 1 212 ? 4.093 -17.448 3.395 1.00 95.62 212 ALA A N 1
ATOM 1646 C CA . ALA A 1 212 ? 2.727 -17.342 3.906 1.00 95.62 212 ALA A CA 1
ATOM 1647 C C . ALA A 1 212 ? 1.673 -17.192 2.794 1.00 95.62 212 ALA A C 1
ATOM 1649 O O . ALA A 1 212 ? 0.526 -17.604 2.967 1.00 95.62 212 ALA A O 1
ATOM 1650 N N . LEU A 1 213 ? 2.039 -16.582 1.665 1.00 97.75 213 LEU A N 1
ATOM 1651 C CA . LEU A 1 213 ? 1.159 -16.305 0.535 1.00 97.75 213 LEU A CA 1
ATOM 1652 C C . LEU A 1 213 ? 1.722 -16.885 -0.768 1.00 97.75 213 LEU A C 1
ATOM 1654 O O . LEU A 1 213 ? 2.933 -16.808 -1.000 1.00 97.75 213 LEU A O 1
ATOM 1658 N N . PRO A 1 214 ? 0.855 -17.399 -1.660 1.00 97.56 214 PRO A N 1
ATOM 1659 C CA . PRO A 1 214 ? 1.265 -17.791 -3.002 1.00 97.56 214 PRO A CA 1
ATOM 1660 C C . PRO A 1 214 ? 1.691 -16.559 -3.817 1.00 97.56 214 PRO A C 1
ATOM 1662 O O . PRO A 1 214 ? 1.213 -15.446 -3.582 1.00 97.56 214 PRO A O 1
ATOM 1665 N N . MET A 1 215 ? 2.578 -16.748 -4.796 1.00 96.25 215 MET A N 1
ATOM 1666 C CA . MET A 1 215 ? 3.125 -15.650 -5.606 1.00 96.25 215 MET A CA 1
ATOM 1667 C C . MET A 1 215 ? 2.033 -14.892 -6.374 1.00 96.25 215 MET A C 1
ATOM 1669 O O . MET A 1 215 ? 2.106 -13.679 -6.547 1.00 96.25 215 MET A O 1
ATOM 1673 N N . GLU A 1 216 ? 0.984 -15.598 -6.783 1.00 97.38 216 GLU A N 1
ATOM 1674 C CA . GLU A 1 216 ? -0.180 -15.059 -7.479 1.00 97.38 216 GLU A CA 1
ATOM 1675 C C . GLU A 1 216 ? -0.917 -14.003 -6.649 1.00 97.38 216 GLU A C 1
ATOM 1677 O O . GLU A 1 216 ? -1.520 -13.096 -7.216 1.00 97.38 216 GLU A O 1
ATOM 1682 N N . ALA A 1 217 ? -0.830 -14.065 -5.314 1.00 97.62 217 ALA A N 1
ATOM 1683 C CA . ALA A 1 217 ? -1.438 -13.063 -4.443 1.00 97.62 217 ALA A CA 1
ATOM 1684 C C . ALA A 1 217 ? -0.810 -11.672 -4.619 1.00 97.62 217 ALA A C 1
ATOM 1686 O O . ALA A 1 217 ? -1.457 -10.677 -4.303 1.00 97.62 217 ALA A O 1
ATOM 1687 N N . PHE A 1 218 ? 0.430 -11.591 -5.115 1.00 97.94 218 PHE A N 1
ATOM 1688 C CA . PHE A 1 218 ? 1.152 -10.336 -5.332 1.00 97.94 218 PHE A CA 1
ATOM 1689 C C . PHE A 1 218 ? 0.874 -9.696 -6.693 1.00 97.94 218 PHE A C 1
ATOM 1691 O O . PHE A 1 218 ? 1.180 -8.512 -6.877 1.00 97.94 218 PHE A O 1
ATOM 1698 N N . TYR A 1 219 ? 0.270 -10.436 -7.627 1.00 97.88 219 TYR A N 1
ATOM 1699 C CA . TYR A 1 219 ? -0.076 -9.906 -8.940 1.00 97.88 219 TYR A CA 1
ATOM 1700 C C . TYR A 1 219 ? -1.077 -8.765 -8.799 1.00 97.88 219 TYR A C 1
ATOM 1702 O O . TYR A 1 219 ? -2.013 -8.823 -8.006 1.00 97.88 219 TYR A O 1
ATOM 1710 N N . ASN A 1 220 ? -0.871 -7.705 -9.573 1.00 97.88 220 ASN A N 1
ATOM 1711 C CA . ASN A 1 220 ? -1.857 -6.653 -9.727 1.00 97.88 220 ASN A CA 1
ATOM 1712 C C . ASN A 1 220 ? -2.396 -6.726 -11.157 1.00 97.88 220 ASN A C 1
ATOM 1714 O O . ASN A 1 220 ? -1.680 -6.432 -12.119 1.00 97.88 220 ASN A O 1
ATOM 1718 N N . ASP A 1 221 ? -3.652 -7.151 -11.289 1.00 96.25 221 ASP A N 1
ATOM 1719 C CA . ASP A 1 221 ? -4.287 -7.370 -12.591 1.00 96.25 221 ASP A CA 1
ATOM 1720 C C . ASP A 1 221 ? -4.380 -6.073 -13.397 1.00 96.25 221 ASP A C 1
ATOM 1722 O O . ASP A 1 221 ? -4.053 -6.058 -14.579 1.00 96.25 221 ASP A O 1
ATOM 1726 N N . PHE A 1 222 ? -4.706 -4.951 -12.748 1.00 95.88 222 PHE A N 1
ATOM 1727 C CA . PHE A 1 222 ? -4.795 -3.655 -13.420 1.00 95.88 222 PHE A CA 1
ATOM 1728 C C . PHE A 1 222 ? -3.450 -3.230 -14.023 1.00 95.88 222 PHE A C 1
ATOM 1730 O O . PHE A 1 222 ? -3.380 -2.822 -15.179 1.00 95.88 222 PHE A O 1
ATOM 1737 N N . VAL A 1 223 ? -2.367 -3.359 -13.254 1.00 96.12 223 VAL A N 1
ATOM 1738 C CA . VAL A 1 223 ? -0.990 -3.122 -13.714 1.00 96.12 223 VAL A CA 1
ATOM 1739 C C . VAL A 1 223 ? -0.655 -4.067 -14.873 1.00 96.12 223 VAL A C 1
ATOM 1741 O O . VAL A 1 223 ? -0.159 -3.620 -15.905 1.00 96.12 223 VAL A O 1
ATOM 1744 N N . SER A 1 224 ? -0.987 -5.352 -14.733 1.00 95.50 224 SER A N 1
ATOM 1745 C CA . SER A 1 224 ? -0.696 -6.386 -15.733 1.00 95.50 224 SER A CA 1
ATOM 1746 C C . SER A 1 224 ? -1.429 -6.170 -17.064 1.00 95.50 224 SER A C 1
ATOM 1748 O O . SER A 1 224 ? -0.881 -6.485 -18.118 1.00 95.50 224 SER A O 1
ATOM 1750 N N . GLU A 1 225 ? -2.648 -5.630 -17.028 1.00 94.88 225 GLU A N 1
ATOM 1751 C CA . GLU A 1 225 ? -3.469 -5.355 -18.213 1.00 94.88 225 GLU A CA 1
ATOM 1752 C C . GLU A 1 225 ? -3.148 -4.014 -18.883 1.00 94.88 225 GLU A C 1
ATOM 1754 O O . GLU A 1 225 ? -3.313 -3.872 -20.096 1.00 94.88 225 GLU A O 1
ATOM 1759 N N . LYS A 1 226 ? -2.760 -2.995 -18.106 1.00 93.25 226 LYS A N 1
ATOM 1760 C CA . LYS A 1 226 ? -2.624 -1.617 -18.609 1.00 93.25 226 LYS A CA 1
ATOM 1761 C C . LYS A 1 226 ? -1.223 -1.254 -19.071 1.00 93.25 226 LYS A C 1
ATOM 1763 O O . LYS A 1 226 ? -1.082 -0.300 -19.835 1.00 93.25 226 LYS A O 1
ATOM 1768 N N . ILE A 1 227 ? -0.200 -1.962 -18.612 1.00 91.81 227 ILE A N 1
ATOM 1769 C CA . ILE A 1 227 ? 1.182 -1.638 -18.958 1.00 91.81 227 ILE A CA 1
ATOM 1770 C C . ILE A 1 227 ? 1.562 -2.272 -20.287 1.00 91.81 227 ILE A C 1
ATOM 1772 O O . ILE A 1 227 ? 1.394 -3.472 -20.496 1.00 91.81 227 ILE A O 1
ATOM 1776 N N . ASN A 1 228 ? 2.169 -1.471 -21.163 1.00 92.25 228 ASN A N 1
ATOM 1777 C CA . ASN A 1 228 ? 2.913 -2.004 -22.292 1.00 92.25 228 ASN A CA 1
ATOM 1778 C C . ASN A 1 228 ? 4.280 -2.499 -21.803 1.00 92.25 228 ASN A C 1
ATOM 1780 O O . ASN A 1 228 ? 5.238 -1.732 -21.720 1.00 92.25 228 ASN A O 1
ATOM 1784 N N . VAL A 1 229 ? 4.360 -3.788 -21.472 1.00 91.44 229 VAL A N 1
ATOM 1785 C CA . VAL A 1 229 ? 5.576 -4.423 -20.932 1.00 91.44 229 VAL A CA 1
ATOM 1786 C C . VAL A 1 229 ? 6.769 -4.253 -21.859 1.00 91.44 229 VAL A C 1
ATOM 1788 O O . VAL A 1 229 ? 7.889 -4.116 -21.385 1.00 91.44 229 VAL A O 1
ATOM 1791 N N . LYS A 1 230 ? 6.544 -4.230 -23.176 1.00 92.12 230 LYS A N 1
ATOM 1792 C CA . LYS A 1 230 ? 7.622 -4.041 -24.145 1.00 92.12 230 LYS A CA 1
ATOM 1793 C C . LYS A 1 230 ? 8.267 -2.666 -23.986 1.00 92.12 230 LYS A C 1
ATOM 1795 O O . LYS A 1 230 ? 9.489 -2.580 -23.944 1.00 92.12 230 LYS A O 1
ATOM 1800 N N . ASP A 1 231 ? 7.457 -1.617 -23.880 1.00 92.88 231 ASP A N 1
ATOM 1801 C CA . ASP A 1 231 ? 7.961 -0.251 -23.714 1.00 92.88 231 ASP A CA 1
ATOM 1802 C C . ASP A 1 231 ? 8.614 -0.083 -22.334 1.00 92.88 231 ASP A C 1
ATOM 1804 O O . ASP A 1 231 ? 9.707 0.469 -22.238 1.00 92.88 231 ASP A O 1
ATOM 1808 N N . ASP A 1 232 ? 7.996 -0.625 -21.279 1.00 92.06 232 ASP A N 1
ATOM 1809 C CA . ASP A 1 232 ? 8.539 -0.584 -19.912 1.00 92.06 232 ASP A CA 1
ATOM 1810 C C . ASP A 1 232 ? 9.875 -1.348 -19.795 1.00 92.06 232 ASP A C 1
ATOM 1812 O O . ASP A 1 232 ? 10.804 -0.885 -19.132 1.00 92.06 232 ASP A O 1
ATOM 1816 N N . TYR A 1 233 ? 10.016 -2.472 -20.509 1.00 92.06 233 TYR A N 1
ATOM 1817 C CA . TYR A 1 233 ? 11.262 -3.236 -20.608 1.00 92.06 233 TYR A CA 1
ATOM 1818 C C . TYR A 1 233 ? 12.357 -2.461 -21.344 1.00 92.06 233 TYR A C 1
ATOM 1820 O O . TYR A 1 233 ? 13.500 -2.473 -20.896 1.00 92.06 233 TYR A O 1
ATOM 1828 N N . LEU A 1 234 ? 12.029 -1.781 -22.449 1.00 93.38 234 LEU A N 1
ATOM 1829 C CA . LEU A 1 234 ? 12.999 -0.952 -23.171 1.00 93.38 234 LEU A CA 1
ATOM 1830 C C . LEU A 1 234 ? 13.512 0.182 -22.277 1.00 93.38 234 LEU A C 1
ATOM 1832 O O . LEU A 1 234 ? 14.719 0.341 -22.144 1.00 93.38 234 LEU A O 1
ATOM 1836 N N . ILE A 1 235 ? 12.614 0.885 -21.577 1.00 91.38 235 ILE A N 1
ATOM 1837 C CA . ILE A 1 235 ? 12.992 1.932 -20.613 1.00 91.38 235 ILE A CA 1
ATOM 1838 C C . ILE A 1 235 ? 13.888 1.358 -19.509 1.00 91.38 235 ILE A C 1
ATOM 1840 O O . ILE A 1 235 ? 14.879 1.980 -19.129 1.00 91.38 235 ILE A O 1
ATOM 1844 N N . TRP A 1 236 ? 13.547 0.178 -18.984 1.00 90.75 236 TRP A N 1
ATOM 1845 C CA . TRP A 1 236 ? 14.338 -0.472 -17.943 1.00 90.75 236 TRP A CA 1
ATOM 1846 C C . TRP A 1 236 ? 15.739 -0.822 -18.443 1.00 90.75 236 TRP A C 1
ATOM 1848 O O . TRP A 1 236 ? 16.716 -0.429 -17.809 1.00 90.75 236 TRP A O 1
ATOM 1858 N N . ARG A 1 237 ? 15.846 -1.502 -19.584 1.00 90.25 237 ARG A N 1
ATOM 1859 C CA . ARG A 1 237 ? 17.127 -1.932 -20.148 1.00 90.25 237 ARG A CA 1
ATOM 1860 C C . ARG A 1 237 ? 18.019 -0.742 -20.493 1.00 90.25 237 ARG A C 1
ATOM 1862 O O . ARG A 1 237 ? 19.169 -0.712 -20.072 1.00 90.25 237 ARG A O 1
ATOM 1869 N N . ASP A 1 238 ? 17.473 0.266 -21.171 1.00 89.44 238 ASP A N 1
ATOM 1870 C CA . ASP A 1 238 ? 18.224 1.471 -21.538 1.00 89.44 238 ASP A CA 1
ATOM 1871 C C . ASP A 1 238 ? 18.724 2.214 -20.275 1.00 89.44 238 ASP A C 1
ATOM 1873 O O . ASP A 1 238 ? 19.793 2.832 -20.274 1.00 89.44 238 ASP A O 1
ATOM 1877 N N . SER A 1 239 ? 17.987 2.112 -19.158 1.00 87.12 239 SER A N 1
ATOM 1878 C CA . SER A 1 239 ? 18.413 2.666 -17.870 1.00 87.12 239 SER A CA 1
ATOM 1879 C C . SER A 1 239 ? 19.515 1.872 -17.161 1.00 87.12 239 SER A C 1
ATOM 1881 O O . SER A 1 239 ? 20.262 2.468 -16.386 1.00 87.12 239 SER A O 1
ATOM 1883 N N . GLU A 1 240 ? 19.626 0.562 -17.404 1.00 84.12 240 GLU A N 1
ATOM 1884 C CA . GLU A 1 240 ? 20.729 -0.256 -16.881 1.00 84.12 240 GLU A CA 1
ATOM 1885 C C . GLU A 1 240 ? 22.015 -0.000 -17.666 1.00 84.12 240 GLU A C 1
ATOM 1887 O O . GLU A 1 240 ? 23.051 0.242 -17.053 1.00 84.12 240 GLU A O 1
ATOM 1892 N N . GLU A 1 241 ? 21.930 0.073 -18.997 1.00 82.50 241 GLU A N 1
ATOM 1893 C CA . GLU A 1 241 ? 23.069 0.399 -19.868 1.00 82.50 241 GLU A CA 1
ATOM 1894 C C . GLU A 1 241 ? 23.651 1.784 -19.528 1.00 82.50 241 GLU A C 1
ATOM 1896 O O . GLU A 1 241 ? 24.856 1.939 -19.341 1.00 82.50 241 GLU A O 1
ATOM 1901 N N . SER A 1 242 ? 22.786 2.784 -19.318 1.00 78.12 242 SER A N 1
ATOM 1902 C CA . SER A 1 242 ? 23.220 4.139 -18.942 1.00 78.12 242 SER A CA 1
ATOM 1903 C C . SER A 1 242 ? 23.855 4.221 -17.544 1.00 78.12 242 SER A C 1
ATOM 1905 O O . SER A 1 242 ? 24.609 5.151 -17.263 1.00 78.12 242 SER A O 1
ATOM 1907 N N . ALA A 1 243 ? 23.541 3.286 -16.640 1.00 74.31 243 ALA A N 1
ATOM 1908 C CA . ALA A 1 243 ? 24.066 3.291 -15.274 1.00 74.31 243 ALA A CA 1
ATOM 1909 C C . ALA A 1 243 ? 25.497 2.735 -15.178 1.00 74.31 243 ALA A C 1
ATOM 1911 O O . ALA A 1 243 ? 26.209 3.057 -14.225 1.00 74.31 243 ALA A O 1
ATOM 1912 N N . GLU A 1 244 ? 25.920 1.914 -16.142 1.00 68.25 244 GLU A N 1
ATOM 1913 C CA . GLU A 1 244 ? 27.266 1.331 -16.187 1.00 68.25 244 GLU A CA 1
ATOM 1914 C C . GLU A 1 244 ? 28.308 2.317 -16.746 1.00 68.25 244 GLU A C 1
ATOM 1916 O O . GLU A 1 244 ? 29.454 2.325 -16.288 1.00 68.25 244 GLU A O 1
ATOM 1921 N N . ASP A 1 245 ? 27.900 3.213 -17.650 1.00 64.75 245 ASP A N 1
ATOM 1922 C CA . ASP A 1 245 ? 28.787 4.189 -18.296 1.00 64.75 245 ASP A CA 1
ATOM 1923 C C . ASP A 1 245 ? 29.111 5.418 -17.414 1.00 64.75 245 ASP A C 1
ATOM 1925 O O . ASP A 1 245 ? 30.171 6.033 -17.557 1.00 64.75 245 ASP A O 1
ATOM 1929 N N . GLU A 1 246 ? 28.263 5.765 -16.435 1.00 59.41 246 GLU A N 1
ATOM 1930 C CA . GLU A 1 246 ? 28.456 6.922 -15.535 1.00 59.41 246 GLU A CA 1
ATOM 1931 C C . GLU A 1 246 ? 29.391 6.650 -14.328 1.00 59.41 246 GLU A C 1
ATOM 1933 O O . GLU A 1 246 ? 29.305 7.308 -13.285 1.00 59.41 246 GLU A O 1
ATOM 1938 N N . GLY A 1 247 ? 30.359 5.736 -14.463 1.00 52.66 247 GLY A N 1
ATOM 1939 C CA . GLY A 1 247 ? 31.378 5.392 -13.451 1.00 52.66 247 GLY A CA 1
ATOM 1940 C C . GLY A 1 247 ? 32.326 6.525 -13.000 1.00 52.66 247 GLY A C 1
ATOM 1941 O O . GLY A 1 247 ? 33.362 6.257 -12.392 1.00 52.66 247 GLY A O 1
ATOM 1942 N N . GLY A 1 248 ? 32.007 7.795 -13.256 1.00 48.91 248 GLY A N 1
ATOM 1943 C CA . GLY A 1 248 ? 32.863 8.935 -12.951 1.00 48.91 248 GLY A CA 1
ATOM 1944 C C . GLY A 1 248 ? 32.110 10.255 -12.825 1.00 48.91 248 GLY A C 1
ATOM 1945 O O . GLY A 1 248 ? 32.096 11.060 -13.743 1.00 48.91 248 GLY A O 1
ATOM 1946 N N . ALA A 1 249 ? 31.570 10.517 -11.635 1.00 49.59 249 ALA A N 1
ATOM 1947 C CA . ALA A 1 249 ? 31.470 11.858 -11.055 1.00 49.59 249 ALA A CA 1
ATOM 1948 C C . ALA A 1 249 ? 30.845 12.982 -11.916 1.00 49.59 249 ALA A C 1
ATOM 1950 O O . ALA A 1 249 ? 31.508 13.977 -12.193 1.00 49.59 249 ALA A O 1
ATOM 1951 N N . SER A 1 250 ? 29.547 12.914 -12.224 1.00 45.66 250 SER A N 1
ATOM 1952 C CA . SER A 1 250 ? 28.631 14.073 -12.141 1.00 45.66 250 SER A CA 1
ATOM 1953 C C . SER A 1 250 ? 27.252 13.723 -12.678 1.00 45.66 250 SER A C 1
ATOM 1955 O O . SER A 1 250 ? 27.122 13.422 -13.853 1.00 45.66 250 SER A O 1
ATOM 1957 N N . GLY A 1 251 ? 26.214 13.895 -11.854 1.00 44.44 251 GLY A N 1
ATOM 1958 C CA . GLY A 1 251 ? 24.897 14.230 -12.399 1.00 44.44 251 GLY A CA 1
ATOM 1959 C C . GLY A 1 251 ? 23.688 13.434 -11.934 1.00 44.44 251 GLY A C 1
ATOM 1960 O O . GLY A 1 251 ? 22.609 13.788 -12.370 1.00 44.44 251 GLY A O 1
ATOM 1961 N N . GLY A 1 252 ? 23.796 12.446 -11.038 1.00 48.03 252 GLY A N 1
ATOM 1962 C CA . GLY A 1 252 ? 22.643 11.884 -10.310 1.00 48.03 252 GLY A CA 1
ATOM 1963 C C . GLY A 1 252 ? 21.395 11.607 -11.161 1.00 48.03 252 GLY A C 1
ATOM 1964 O O . GLY A 1 252 ? 20.286 11.926 -10.715 1.00 48.03 252 GLY A O 1
ATOM 1965 N N . SER A 1 253 ? 21.569 11.066 -12.372 1.00 54.84 253 SER A N 1
ATOM 1966 C CA . SER A 1 253 ? 20.450 10.700 -13.232 1.00 54.84 253 SER A CA 1
ATOM 1967 C C . SER A 1 253 ? 19.649 9.620 -12.510 1.00 54.84 253 SER A C 1
ATOM 1969 O O . SER A 1 253 ? 20.123 8.512 -12.253 1.00 54.84 253 SER A O 1
ATOM 1971 N N . ARG A 1 254 ? 18.453 9.981 -12.036 1.00 68.94 254 ARG A N 1
ATOM 1972 C CA . ARG A 1 254 ? 17.588 9.039 -11.326 1.00 68.94 254 ARG A CA 1
ATOM 1973 C C . ARG A 1 254 ? 17.098 8.027 -12.349 1.00 68.94 254 ARG A C 1
ATOM 1975 O O . ARG A 1 254 ? 16.285 8.386 -13.194 1.00 68.94 254 ARG A O 1
ATOM 1982 N N . VAL A 1 255 ? 17.565 6.785 -12.225 1.00 78.25 255 VAL A N 1
ATOM 1983 C CA . VAL A 1 255 ? 17.047 5.633 -12.974 1.00 78.25 255 VAL A CA 1
ATOM 1984 C C . VAL A 1 255 ? 15.511 5.698 -12.972 1.00 78.25 255 VAL A C 1
ATOM 1986 O O . VAL A 1 255 ? 14.926 5.737 -11.877 1.00 78.25 255 VAL A O 1
ATOM 1989 N N . PRO A 1 256 ? 14.857 5.778 -14.147 1.00 87.88 256 PRO A N 1
ATOM 1990 C CA . PRO A 1 256 ? 13.408 5.850 -14.232 1.00 87.88 256 PRO A CA 1
ATOM 1991 C C . PRO A 1 256 ? 12.778 4.632 -13.556 1.00 87.88 256 PRO A C 1
ATOM 1993 O O . PRO A 1 256 ? 13.337 3.535 -13.524 1.00 87.88 256 PRO A O 1
ATOM 1996 N N . PHE A 1 257 ? 11.607 4.835 -12.961 1.00 92.88 257 PHE A N 1
ATOM 1997 C CA . PHE A 1 257 ? 10.847 3.723 -12.412 1.00 92.88 257 PHE A CA 1
ATOM 1998 C C . PHE A 1 257 ? 10.244 2.899 -13.549 1.00 92.88 257 PHE A C 1
ATOM 2000 O O . PHE A 1 257 ? 9.637 3.465 -14.455 1.00 92.88 257 PHE A O 1
ATOM 2007 N N . THR A 1 258 ? 10.355 1.579 -13.436 1.00 94.00 258 THR A N 1
ATOM 2008 C CA . THR A 1 258 ? 9.727 0.606 -14.331 1.00 94.00 258 THR A CA 1
ATOM 2009 C C . THR A 1 258 ? 9.107 -0.515 -13.505 1.00 94.00 258 THR A C 1
ATOM 2011 O O . THR A 1 258 ? 9.617 -0.887 -12.439 1.00 94.00 258 THR A O 1
ATOM 2014 N N . PHE A 1 259 ? 7.995 -1.066 -13.979 1.00 95.00 259 PHE A N 1
ATOM 2015 C CA . PHE A 1 259 ? 7.350 -2.218 -13.350 1.00 95.00 259 PHE A CA 1
ATOM 2016 C C . PHE A 1 259 ? 8.089 -3.524 -13.651 1.00 95.00 259 PHE A C 1
ATOM 2018 O O . PHE A 1 259 ? 8.047 -4.440 -12.830 1.00 95.00 259 PHE A O 1
ATOM 2025 N N . CYS A 1 260 ? 8.845 -3.594 -14.752 1.00 94.00 260 CYS A N 1
ATOM 2026 C CA . CYS A 1 260 ? 9.748 -4.704 -15.064 1.00 94.00 260 CYS A CA 1
ATOM 2027 C C . CYS A 1 260 ? 10.778 -4.971 -13.953 1.00 94.00 260 CYS A C 1
ATOM 2029 O O . CYS A 1 260 ? 11.157 -6.122 -13.737 1.00 94.00 260 CYS A O 1
ATOM 2031 N N . ARG A 1 261 ? 11.164 -3.948 -13.176 1.00 94.00 261 ARG A N 1
ATOM 2032 C CA . ARG A 1 261 ? 12.034 -4.104 -11.996 1.00 94.00 261 ARG A CA 1
ATOM 2033 C C . ARG A 1 261 ? 11.361 -4.837 -10.826 1.00 94.00 261 ARG A C 1
ATOM 2035 O O . ARG A 1 261 ? 12.040 -5.309 -9.915 1.00 94.00 261 ARG A O 1
ATOM 2042 N N . PHE A 1 262 ? 10.035 -4.942 -10.837 1.00 95.94 262 PHE A N 1
ATOM 2043 C CA . PHE A 1 262 ? 9.227 -5.569 -9.795 1.00 95.94 262 PHE A CA 1
ATOM 2044 C C . PHE A 1 262 ? 8.366 -6.691 -10.396 1.00 95.94 262 PHE A C 1
ATOM 2046 O O . PHE A 1 262 ? 7.141 -6.605 -10.395 1.00 95.94 262 PHE A O 1
ATOM 2053 N N . PRO A 1 263 ? 8.967 -7.787 -10.894 1.00 95.06 263 PRO A N 1
ATOM 2054 C CA . PRO A 1 263 ? 8.240 -8.814 -11.640 1.00 95.06 263 PRO A CA 1
ATOM 2055 C C . PRO A 1 263 ? 7.175 -9.546 -10.811 1.00 95.06 263 PRO A C 1
ATOM 2057 O O . PRO A 1 263 ? 6.302 -10.188 -11.391 1.00 95.06 263 PRO A O 1
ATOM 2060 N N . PHE A 1 264 ? 7.206 -9.465 -9.476 1.00 96.44 264 PHE A N 1
ATOM 2061 C CA . PHE A 1 264 ? 6.154 -10.021 -8.616 1.00 96.44 264 PHE A CA 1
ATOM 2062 C C . PHE A 1 264 ? 4.790 -9.347 -8.804 1.00 96.44 264 PHE A C 1
ATOM 2064 O O . PHE A 1 264 ? 3.785 -9.923 -8.421 1.00 96.44 264 PHE A O 1
ATOM 2071 N N . LEU A 1 265 ? 4.747 -8.149 -9.392 1.00 96.44 265 LEU A N 1
ATOM 2072 C CA . LEU A 1 265 ? 3.511 -7.424 -9.693 1.00 96.44 265 LEU A CA 1
ATOM 2073 C C . LEU A 1 265 ? 2.798 -7.920 -10.949 1.00 96.44 265 LEU A C 1
ATOM 2075 O O . LEU A 1 265 ? 1.597 -7.700 -11.096 1.00 96.44 265 LEU A O 1
ATOM 2079 N N . LEU A 1 266 ? 3.544 -8.534 -11.866 1.00 96.38 266 LEU A N 1
ATOM 2080 C CA . LEU A 1 266 ? 3.058 -8.896 -13.190 1.00 96.38 266 LEU A CA 1
ATOM 2081 C C . LEU A 1 266 ? 2.620 -10.359 -13.202 1.00 96.38 266 LEU A C 1
ATOM 2083 O O . LEU A 1 266 ? 3.376 -11.251 -12.794 1.00 96.38 266 LEU A O 1
ATOM 2087 N N . ASN A 1 267 ? 1.418 -10.611 -13.714 1.00 94.81 267 ASN A N 1
ATOM 2088 C CA . ASN A 1 267 ? 0.931 -11.971 -13.896 1.00 94.81 267 ASN A CA 1
ATOM 2089 C C . ASN A 1 267 ? 1.746 -12.730 -14.969 1.00 94.81 267 ASN A C 1
ATOM 2091 O O . ASN A 1 267 ? 2.575 -12.172 -15.694 1.00 94.81 267 ASN A O 1
ATOM 2095 N N . THR A 1 268 ? 1.543 -14.043 -15.061 1.00 92.12 268 THR A N 1
ATOM 2096 C CA . THR A 1 268 ? 2.313 -14.902 -15.976 1.00 92.12 268 THR A CA 1
ATOM 2097 C C . THR A 1 268 ? 1.997 -14.659 -17.448 1.00 92.12 268 THR A C 1
ATOM 2099 O O . THR A 1 268 ? 2.870 -14.873 -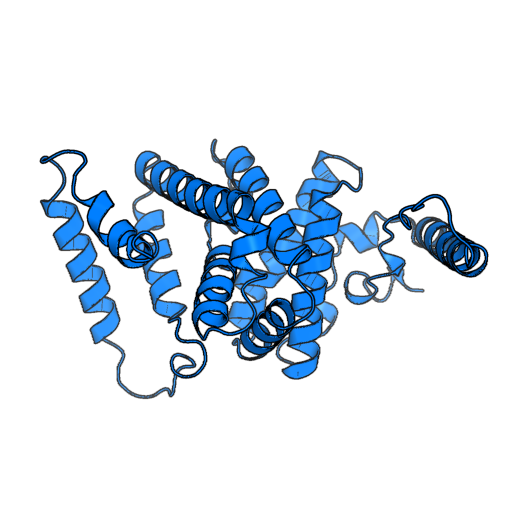18.285 1.00 92.12 268 THR A O 1
ATOM 2102 N N . THR A 1 269 ? 0.786 -14.208 -17.781 1.00 91.25 269 THR A N 1
ATOM 2103 C CA . THR A 1 269 ? 0.387 -13.907 -19.163 1.00 91.25 269 THR A CA 1
ATOM 2104 C C . THR A 1 269 ? 1.071 -12.659 -19.695 1.00 91.25 269 THR A C 1
ATOM 2106 O O . THR A 1 269 ? 1.513 -12.655 -20.835 1.00 91.25 269 THR A O 1
ATOM 2109 N N . THR A 1 270 ? 1.224 -11.641 -18.852 1.00 88.88 270 THR A N 1
ATOM 2110 C CA . THR A 1 270 ? 1.859 -10.363 -19.184 1.00 88.88 270 THR A CA 1
ATOM 2111 C C . THR A 1 270 ? 3.377 -10.496 -19.351 1.00 88.88 270 THR A C 1
ATOM 2113 O O . THR A 1 270 ? 4.000 -9.686 -20.026 1.00 88.88 270 THR A O 1
ATOM 2116 N N . LYS A 1 271 ? 3.989 -11.536 -18.770 1.00 83.81 271 LYS A N 1
ATOM 2117 C CA . LYS A 1 271 ? 5.430 -11.826 -18.885 1.00 83.81 271 LYS A CA 1
ATOM 2118 C C . LYS A 1 271 ? 5.834 -12.575 -20.162 1.00 83.81 271 LYS A C 1
ATOM 2120 O O . LYS A 1 271 ? 7.032 -12.755 -20.371 1.00 83.81 271 LYS A O 1
ATOM 2125 N N . ARG A 1 272 ? 4.876 -13.096 -20.932 1.00 81.19 272 ARG A N 1
ATOM 2126 C CA . ARG A 1 272 ? 5.137 -13.867 -22.160 1.00 81.19 272 ARG A CA 1
ATOM 2127 C C . ARG A 1 272 ? 5.312 -12.949 -23.357 1.00 81.19 272 ARG A C 1
ATOM 2129 O O . ARG A 1 272 ? 6.178 -13.286 -24.190 1.00 81.19 272 ARG A O 1
#

Nearest PDB structures (foldseek):
  5dlq-assembly1_B  TM=3.287E-01  e=1.891E+00  Mus musculus
  6ded-assembly1_A  TM=3.013E-01  e=1.725E+00  Homo sapiens
  6vaf-assembly1_B  TM=3.791E-01  e=8.646E+00  Homo sapiens

Solvent-accessible surface area (backbone atoms only — not comparable to full-atom values): 15988 Å² total; per-residue (Å²): 144,84,80,80,72,53,76,68,44,64,77,57,62,74,79,76,73,68,95,86,52,61,75,60,51,54,53,48,53,50,50,55,54,53,62,69,67,72,72,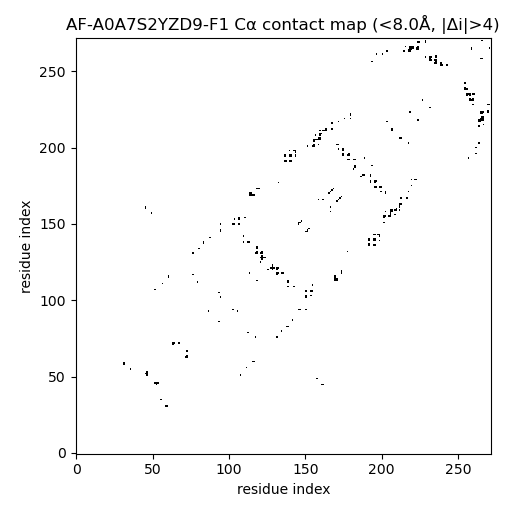88,74,91,72,95,61,75,46,79,85,71,77,53,55,63,68,59,54,48,50,50,49,51,57,59,56,72,66,67,46,64,69,57,55,51,51,50,52,50,50,53,49,52,52,51,53,51,47,62,78,34,40,64,69,70,72,61,67,87,82,55,82,62,54,57,61,58,53,46,51,55,54,54,57,56,51,35,64,58,55,57,46,38,78,43,99,49,93,55,17,66,62,27,47,54,50,41,37,51,51,26,44,58,62,43,67,45,54,74,72,68,56,43,52,50,52,25,55,56,56,29,70,43,56,42,70,54,45,44,66,42,46,49,45,44,44,48,53,49,42,46,50,49,39,69,73,65,72,50,93,47,72,50,45,55,19,34,52,46,38,48,49,44,52,50,58,7,32,74,75,50,64,53,62,65,70,73,75,53,34,33,66,62,61,36,71,69,53,61,56,70,60,35,41,50,56,44,51,58,42,53,59,57,61,66,73,61,82,67,90,83,75,86,78,74,69,74,89,44,64,67,82,45,58,62,37,45,41,76,78,63,73,108

Organism: NCBI:txid41880

Foldseek 3Di:
DPPPPCVVVVVVVVPPPDPPCVVVVVVVVVVLVVVVPPPPDDDPDPCPPQVDDVVSLVVVLCVQVVVVDPVSVVVVLVVLVVVLVVCVVCVCVLAVPPDDPCLSVSLVNLVSVLQRCLLVVLVDPDPCNVVSLVSLLSSLVSLLPHDPPPNLVSVLQVLLSDALCSLLPRHQVSLLVSLLVVCVVPVDDDSSNVSSLSSLVSNVSSCVVNVNDDLVSNERVSCQVSDPVVVLVVLQVVLVVVVVVPPDDDDPPPRDDGCVVVCSHYDPVSVD

Sequence (272 aa):
LAALSSAAAVSMRFGQLAPEMTSNVDAMNASVSALAATKSSHGSTATGALGVDFRAVEAFYKAVLSTYREKVVHALVSGIKNIMDEIERNYRRFFQSGSQPMYSERVRVLLVLLQSPLVDLWSSKNRLAGLCMDQAARLFHLVAHLPMTPCKSFLIKWLAEYDADILASRVLRPLQDYITRRLDETRQVDQGIVDAVRVMHIVERANQLSEALPMEAFYNDFVSEKINVKDDYLIWRDSEESAEDEGGASGGSRVPFTFCRFPFLLNTTTKR

Radius of gyration: 20.85 Å; Cα contacts (8 Å, |Δi|>4): 191; chains: 1; bounding box: 53×41×55 Å

pLDDT: mean 78.97, std 20.57, range [28.44, 98.0]

Mean predicted aligned error: 10.74 Å

Secondary structure (DSSP, 8-state):
--S-THHHHHTTGGGSS-TT-HHHHHHHHHHHHHHHHT--SS---THHHHS--HHHHHHHHHHHHHT--HHHHHHHHHHHHHHHHHHHHTHHHHHH-TT-THHHHHHHHHHHHHT-HHHHGGGSS-TTHHHHHHHHHHHHHHHHTS-IIIIIHHHHHHHHTS-HHHIIIIIIHHHHHHHHHHHHHHSS--HHHHHHHHHHHHHHHHHHHH--S-GGGG--HHHHHH--HHHHHHHHHHHHHHHHHT-SS---------STT-GGGS-TTTT-